Protein AF-A0A433JX82-F1 (afdb_monomer_lite)

Secondary structure (DSSP, 8-state):
--------HHHHHHHHHHHHHHHT-S-STT--HHHHHHHHHH-HHHHHHHHH-HHHHHHHHHHHHHHHHHHHHHHHHHHHHHHHT--HHHHH-THHHH-GGGS-HHHHHHHHHHHHHHHHHHHHHHTS-HHHHHHHHHHHHHHHHHHHHTT-HHHHHHHHHHHHHHHHHH-GGGGS-HHHHHHHHHHHHHH--TTTTHHHHHHHHHHHTT-SS--PPPHHHHHHHHHHHHHHHGGGGGS-GGGS-TTSTTHHHHHHHHHHHHHHHHTS-SSPPPPPHHHHHHHHHHHHHHHHHHHT--STT------S---TT---TTTSTTTS-TTSSS---SS--HHHHHHHHS-TT-PPPP--

Sequence (356 aa):
MIIFKYSGKKCQNLKKIFLNWLKNFTSLAGIDATTWDDKITNEPTAQKAIRKSAQIQACYAYIESNLAHQYAKIITTQLNNAFYQLNRLDFMVPKGFSDRKKGSVQLQDYLRVKDLQEQFIRTEILKNNDDARIHAFRRWIAVVEILVKRHHYEAAFNTLLTLSTLDDQYKLSRHLPSYNIEVFDSLLKLVSPMGNFRVLRQCIKEARGKNTTPVIFPFVIFSKDLTNLNEHLGDDQAKSLKDITRAHPSYVHFATREDMLDELMSAQPKEPSILAEPLQNLFDKFSRSITTESSTSEDASSVEEFPLALNTNTRSTLYSQKLHPTLWSKRARLDKTDHSYWKDMFQVGKLPTPLQ

Structure (mmCIF, N/CA/C/O backbone):
data_AF-A0A433JX82-F1
#
_entry.id   AF-A0A433JX82-F1
#
loop_
_atom_site.group_PDB
_atom_site.id
_atom_site.type_symbol
_atom_site.label_atom_id
_atom_site.label_alt_id
_atom_site.label_comp_id
_atom_site.label_asym_id
_atom_site.label_entity_id
_atom_site.label_seq_id
_atom_site.pdbx_PDB_ins_code
_atom_site.Cartn_x
_atom_site.Cartn_y
_atom_site.Cartn_z
_atom_site.occupancy
_atom_site.B_iso_or_equiv
_atom_site.auth_seq_id
_atom_site.auth_comp_id
_atom_site.auth_asym_id
_atom_site.auth_atom_id
_atom_site.pdbx_PDB_model_num
ATOM 1 N N . MET A 1 1 ? -37.006 -3.367 11.193 1.00 24.05 1 MET A N 1
ATOM 2 C CA . MET A 1 1 ? -37.223 -3.322 12.656 1.00 24.05 1 MET A CA 1
ATOM 3 C C . MET A 1 1 ? -37.029 -4.718 13.241 1.00 24.05 1 MET A C 1
ATOM 5 O O . MET A 1 1 ? -37.899 -5.560 13.084 1.00 24.05 1 MET A O 1
ATOM 9 N N . ILE A 1 2 ? -35.873 -4.999 13.849 1.00 24.17 2 ILE A N 1
ATOM 10 C CA . ILE A 1 2 ? -35.638 -6.259 14.574 1.00 24.17 2 ILE A CA 1
ATOM 11 C C . ILE A 1 2 ? -35.684 -5.936 16.070 1.00 24.17 2 ILE A C 1
ATOM 13 O O . ILE A 1 2 ? -34.794 -5.266 16.594 1.00 24.17 2 ILE A O 1
ATOM 17 N N . ILE A 1 3 ? -36.751 -6.369 16.746 1.00 24.59 3 ILE A N 1
ATOM 18 C CA . ILE A 1 3 ? -36.930 -6.196 18.191 1.00 24.59 3 ILE A CA 1
ATOM 19 C C . ILE A 1 3 ? -36.382 -7.441 18.888 1.00 24.59 3 ILE A C 1
ATOM 21 O O . ILE A 1 3 ? -37.066 -8.454 18.984 1.00 24.59 3 ILE A O 1
ATOM 25 N N . PHE A 1 4 ? -35.171 -7.355 19.432 1.00 30.39 4 PHE A N 1
ATOM 26 C CA . PHE A 1 4 ? -34.726 -8.311 20.444 1.00 30.39 4 PHE A CA 1
ATOM 27 C C . PHE A 1 4 ? -34.957 -7.712 21.833 1.00 30.39 4 PHE A C 1
ATOM 29 O O . PHE A 1 4 ? -34.245 -6.805 22.273 1.00 30.39 4 PHE A O 1
ATOM 36 N N . LYS A 1 5 ? -35.980 -8.221 22.530 1.00 33.75 5 LYS A N 1
ATOM 37 C CA . LYS A 1 5 ? -36.176 -7.998 23.967 1.00 33.75 5 LYS A CA 1
ATOM 38 C C . LYS A 1 5 ? -35.098 -8.779 24.721 1.00 33.75 5 LYS A C 1
ATOM 40 O O . LYS A 1 5 ? -35.222 -9.983 24.895 1.00 33.75 5 LYS A O 1
ATOM 45 N N . TYR A 1 6 ? -34.066 -8.085 25.195 1.00 35.09 6 TYR A N 1
ATOM 46 C CA . TYR A 1 6 ? -33.179 -8.603 26.237 1.00 35.09 6 TYR A CA 1
ATOM 47 C C . TYR A 1 6 ? -33.205 -7.686 27.460 1.00 35.09 6 TYR A C 1
ATOM 49 O O . TYR A 1 6 ? -32.982 -6.474 27.378 1.00 35.09 6 TYR A O 1
ATOM 57 N N . SER A 1 7 ? -33.531 -8.297 28.599 1.00 42.81 7 SER A N 1
ATOM 58 C CA . SER A 1 7 ? -33.713 -7.683 29.907 1.00 42.81 7 SER A CA 1
ATOM 59 C C . SER A 1 7 ? -32.379 -7.478 30.623 1.00 42.81 7 SER A C 1
ATOM 61 O O . SER A 1 7 ? -31.631 -8.425 30.856 1.00 42.81 7 SER A O 1
ATOM 63 N N . GLY A 1 8 ? -32.111 -6.239 31.036 1.00 44.88 8 GLY A N 1
ATOM 64 C CA . GLY A 1 8 ? -31.025 -5.902 31.954 1.00 44.88 8 GLY A CA 1
ATOM 65 C C . GLY A 1 8 ? -30.750 -4.400 31.963 1.00 44.88 8 GLY A C 1
ATOM 66 O O . GLY A 1 8 ? -29.990 -3.910 31.127 1.00 44.88 8 GLY A O 1
ATOM 67 N N . LYS A 1 9 ? -31.334 -3.660 32.919 1.00 55.41 9 LYS A N 1
ATOM 68 C CA . LYS A 1 9 ? -31.236 -2.184 33.028 1.00 55.41 9 LYS A CA 1
ATOM 69 C C . LYS A 1 9 ? -29.791 -1.649 32.933 1.00 55.41 9 LYS A C 1
ATOM 71 O O . LYS A 1 9 ? -29.556 -0.616 32.314 1.00 55.41 9 LYS A O 1
ATOM 76 N N . LYS A 1 10 ? -28.792 -2.375 33.461 1.00 54.69 10 LYS A N 1
ATOM 77 C CA . LYS A 1 10 ? -27.364 -1.990 33.373 1.00 54.69 10 LYS A CA 1
ATOM 78 C C . LYS A 1 10 ? -26.771 -2.099 31.958 1.00 54.69 10 LYS A C 1
ATOM 80 O O . LYS A 1 10 ? -25.909 -1.299 31.607 1.00 54.69 10 LYS A O 1
ATOM 85 N N . CYS A 1 11 ? -27.213 -3.058 31.141 1.00 54.53 11 CYS A N 1
ATOM 86 C CA . CYS A 1 11 ? -26.697 -3.234 29.777 1.00 54.53 11 CYS A CA 1
ATOM 87 C C . CYS A 1 11 ? -27.279 -2.189 28.812 1.00 54.53 11 CYS A C 1
ATOM 89 O O . CYS A 1 11 ? -26.595 -1.734 27.898 1.00 54.53 11 CYS A O 1
ATOM 91 N N . GLN A 1 12 ? -28.514 -1.745 29.068 1.00 61.72 12 GLN A N 1
ATOM 92 C CA . GLN A 1 12 ? -29.148 -0.655 28.322 1.00 61.72 12 GLN A CA 1
ATOM 93 C C . GLN A 1 12 ? -28.427 0.685 28.525 1.00 61.72 12 GLN A C 1
ATOM 95 O O . GLN A 1 12 ? -28.286 1.442 27.568 1.00 61.72 12 GLN A O 1
ATOM 100 N N . ASN A 1 13 ? -27.909 0.952 29.729 1.00 70.56 13 ASN A N 1
ATOM 101 C CA . ASN A 1 13 ? -27.199 2.200 30.006 1.00 70.56 13 ASN A CA 1
ATOM 102 C C . ASN A 1 13 ? -25.844 2.276 29.269 1.00 70.56 13 ASN A C 1
ATOM 104 O O . ASN A 1 13 ? -25.567 3.256 28.587 1.00 70.56 13 ASN A O 1
ATOM 108 N N . LEU A 1 14 ? -25.050 1.195 29.290 1.00 66.50 14 LEU A N 1
ATOM 109 C CA . LEU A 1 14 ? -23.785 1.110 28.535 1.00 66.50 14 LEU A CA 1
ATOM 110 C C . LEU A 1 14 ? -23.993 1.259 27.020 1.00 66.50 14 LEU A C 1
ATOM 112 O O . LEU A 1 14 ? -23.229 1.944 26.346 1.00 66.50 14 LEU A O 1
ATOM 116 N N . LYS A 1 15 ? -25.064 0.657 26.492 1.00 70.56 15 LYS A N 1
ATOM 117 C CA . LYS A 1 15 ? -25.460 0.813 25.090 1.00 70.56 15 LYS A CA 1
ATOM 118 C C . LYS A 1 15 ? -25.824 2.253 24.752 1.00 70.56 15 LYS A C 1
ATOM 120 O O . LYS A 1 15 ? -25.403 2.751 23.713 1.00 70.56 15 LYS A O 1
ATOM 125 N N . LYS A 1 16 ? -26.595 2.916 25.617 1.00 75.31 16 LYS A N 1
ATOM 126 C CA . LYS A 1 16 ? -26.977 4.314 25.421 1.00 75.31 16 LYS A CA 1
ATOM 127 C C . LYS A 1 16 ? -25.741 5.209 25.392 1.00 75.31 16 LYS A C 1
ATOM 129 O O . LYS A 1 16 ? -25.654 6.021 24.489 1.00 75.31 16 LYS A O 1
ATOM 134 N N . ILE A 1 17 ? -24.776 5.009 26.291 1.00 71.69 17 ILE A N 1
ATOM 135 C CA . ILE A 1 17 ? -23.525 5.787 26.331 1.00 71.69 17 ILE A CA 1
ATOM 136 C C . ILE A 1 17 ? -22.743 5.649 25.016 1.00 71.69 17 ILE A C 1
ATOM 138 O O . ILE A 1 17 ? -22.444 6.661 24.390 1.00 71.69 17 ILE A O 1
ATOM 142 N N . PHE A 1 18 ? -22.491 4.420 24.549 1.00 70.88 18 PHE A N 1
ATOM 143 C CA . PHE A 1 18 ? -21.741 4.192 23.306 1.00 70.88 18 PHE A CA 1
ATOM 144 C C . PHE A 1 18 ? -22.455 4.767 22.074 1.00 70.88 18 PHE A C 1
ATOM 146 O O . PHE A 1 18 ? -21.840 5.429 21.245 1.00 70.88 18 PHE A O 1
ATOM 153 N N . LEU A 1 19 ? -23.770 4.554 21.957 1.00 75.62 19 LEU A N 1
ATOM 154 C CA . LEU A 1 19 ? -24.540 5.080 20.828 1.00 75.62 19 LEU A CA 1
ATOM 155 C C . LEU A 1 19 ? -24.680 6.603 20.877 1.00 75.62 19 LEU A C 1
ATOM 157 O O . LEU A 1 19 ? -24.681 7.238 19.831 1.00 75.62 19 LEU A O 1
ATOM 161 N N . ASN A 1 20 ? -24.809 7.197 22.063 1.00 76.62 20 ASN A N 1
ATOM 162 C CA . ASN A 1 20 ? -24.878 8.650 22.201 1.00 76.62 20 ASN A CA 1
ATOM 163 C C . ASN A 1 20 ? -23.538 9.296 21.848 1.00 76.62 20 ASN A C 1
ATOM 165 O O . ASN A 1 20 ? -23.513 10.343 21.221 1.00 76.62 20 ASN A O 1
ATOM 169 N N . TRP A 1 21 ? -22.433 8.632 22.183 1.00 68.38 21 TRP A N 1
ATOM 170 C CA . TRP A 1 21 ? -21.115 9.037 21.722 1.00 68.38 21 TRP A CA 1
ATOM 171 C C . TRP A 1 21 ? -20.983 8.917 20.198 1.00 68.38 21 TRP A C 1
ATOM 173 O O . TRP A 1 21 ? -20.539 9.864 19.560 1.00 68.38 21 TRP A O 1
ATOM 183 N N . LEU A 1 22 ? -21.445 7.815 19.597 1.00 71.56 22 LEU A N 1
ATOM 184 C CA . LEU A 1 22 ? -21.416 7.648 18.141 1.00 71.56 22 LEU A CA 1
ATOM 185 C C . LEU A 1 22 ? -22.205 8.756 17.428 1.00 71.56 22 LEU A C 1
ATOM 187 O O . LEU A 1 22 ? -21.776 9.252 16.396 1.00 71.56 22 LEU A O 1
ATOM 191 N N . LYS A 1 23 ? -23.333 9.179 18.012 1.00 73.25 23 LYS A N 1
ATOM 192 C CA . LYS A 1 23 ? -24.143 10.301 17.513 1.00 73.25 23 LYS A CA 1
ATOM 193 C C . LYS A 1 23 ? -23.420 11.648 17.548 1.00 73.25 23 LYS A C 1
ATOM 195 O O . LYS A 1 23 ? -23.822 12.542 16.813 1.00 73.25 23 LYS A O 1
ATOM 200 N N . ASN A 1 24 ? -22.382 11.799 18.372 1.00 67.38 24 ASN A N 1
ATOM 201 C CA . ASN A 1 24 ? -21.570 13.015 18.398 1.00 67.38 24 ASN A CA 1
ATOM 202 C C . ASN A 1 24 ? -20.609 13.098 17.200 1.00 67.38 24 ASN A C 1
ATOM 204 O O . ASN A 1 24 ? -20.060 14.167 16.948 1.00 67.38 24 ASN A O 1
ATOM 208 N N . PHE A 1 25 ? -20.419 12.010 16.444 1.00 63.25 25 PHE A N 1
ATOM 209 C CA . PHE A 1 25 ? -19.753 12.069 15.145 1.00 63.25 25 PHE A CA 1
ATOM 210 C C . PHE A 1 25 ? -20.786 12.465 14.101 1.00 63.25 25 PHE A C 1
ATOM 212 O O . PHE A 1 25 ? -21.617 11.661 13.685 1.00 63.25 25 PHE A O 1
ATOM 219 N N . THR A 1 26 ? -20.728 13.731 13.689 1.00 54.03 26 THR A N 1
ATOM 220 C CA . THR A 1 26 ? -21.586 14.303 12.641 1.00 54.03 26 THR A CA 1
ATOM 221 C C . THR A 1 26 ? -21.416 13.584 11.302 1.00 54.03 26 THR A C 1
ATOM 223 O O . THR A 1 26 ? -22.353 13.527 10.510 1.00 54.03 26 THR A O 1
ATOM 226 N N . SER A 1 27 ? -20.245 12.986 11.066 1.00 66.62 27 SER A N 1
ATOM 227 C CA . SER A 1 27 ? -19.962 12.114 9.933 1.00 66.62 27 SER A CA 1
ATOM 228 C C . SER A 1 27 ? -18.916 11.069 10.314 1.00 66.62 27 SER A C 1
ATOM 230 O O . SER A 1 27 ? -17.980 11.351 11.059 1.00 66.62 27 SER A O 1
ATOM 232 N N . LEU A 1 28 ? -19.054 9.856 9.771 1.00 69.38 28 LEU A N 1
ATOM 233 C CA . LEU A 1 28 ? -17.988 8.852 9.832 1.00 69.38 28 LEU A CA 1
ATOM 234 C C . LEU A 1 28 ? -16.873 9.137 8.814 1.00 69.38 28 LEU A C 1
ATOM 236 O O . LEU A 1 28 ? -15.825 8.492 8.860 1.00 69.38 28 LEU A O 1
ATOM 240 N N . ALA A 1 29 ? -17.099 10.056 7.870 1.00 66.06 29 ALA A N 1
ATOM 241 C CA . ALA A 1 29 ? -16.075 10.532 6.952 1.00 66.06 29 ALA A CA 1
ATOM 242 C C . ALA A 1 29 ? -15.157 11.509 7.697 1.00 66.06 29 ALA A C 1
ATOM 244 O O . ALA A 1 29 ? -15.616 12.565 8.126 1.00 66.06 29 ALA A O 1
ATOM 245 N N . GLY A 1 30 ? -13.879 11.151 7.851 1.00 66.00 30 GLY A N 1
ATOM 246 C CA . GLY A 1 30 ? -12.903 11.994 8.549 1.00 66.00 30 GLY A CA 1
ATOM 247 C C . GLY A 1 30 ? -12.823 11.770 10.060 1.00 66.00 30 GLY A C 1
ATOM 248 O O . GLY A 1 30 ? -12.337 12.646 10.771 1.00 66.00 30 GLY A O 1
ATOM 249 N N . ILE A 1 31 ? -13.278 10.616 10.568 1.00 78.62 31 ILE A N 1
ATOM 250 C CA . ILE A 1 31 ? -12.916 10.210 11.933 1.00 78.62 31 ILE A CA 1
ATOM 251 C C . ILE A 1 31 ? -11.396 10.062 11.991 1.00 78.62 31 ILE A C 1
ATOM 253 O O . ILE A 1 31 ? -10.820 9.256 11.265 1.00 78.62 31 ILE A O 1
ATOM 257 N N . ASP A 1 32 ? -10.773 10.826 12.882 1.00 82.38 32 ASP A N 1
ATOM 258 C CA . ASP A 1 32 ? -9.362 10.681 13.220 1.00 82.38 32 ASP A CA 1
ATOM 259 C C . ASP A 1 32 ? -9.169 9.356 13.971 1.00 82.38 32 ASP A C 1
ATOM 261 O O . ASP A 1 32 ? -9.689 9.183 15.082 1.00 82.38 32 ASP A O 1
ATOM 265 N N . ALA A 1 33 ? -8.472 8.397 13.353 1.00 86.81 33 ALA A N 1
ATOM 266 C CA . ALA A 1 33 ? -8.337 7.068 13.932 1.00 86.81 33 ALA A CA 1
ATOM 267 C C . ALA A 1 33 ? -7.524 7.083 15.228 1.00 86.81 33 ALA A C 1
ATOM 269 O O . ALA A 1 33 ? -7.830 6.299 16.118 1.00 86.81 33 ALA A O 1
ATOM 270 N N . THR A 1 34 ? -6.598 8.034 15.391 1.00 84.19 34 THR A N 1
ATOM 271 C CA . THR A 1 34 ? -5.886 8.246 16.657 1.00 84.19 34 THR A CA 1
ATOM 272 C C . THR A 1 34 ? -6.875 8.578 17.785 1.00 84.19 34 THR A C 1
ATOM 274 O O . THR A 1 34 ? -6.862 7.955 18.842 1.00 84.19 34 THR A O 1
ATOM 277 N N . THR A 1 35 ? -7.823 9.493 17.540 1.00 83.94 35 THR A N 1
ATOM 278 C CA . THR A 1 35 ? -8.852 9.857 18.540 1.00 83.94 35 THR A CA 1
ATOM 279 C C . THR A 1 35 ? -9.773 8.674 18.850 1.00 83.94 35 THR A C 1
ATOM 281 O O . THR A 1 35 ? -10.216 8.478 19.986 1.00 83.94 35 THR A O 1
ATOM 284 N N . TRP A 1 36 ? -10.095 7.884 17.829 1.00 87.06 36 TRP A N 1
ATOM 285 C CA . TRP A 1 36 ? -10.875 6.666 17.992 1.00 87.06 36 TRP A CA 1
ATOM 286 C C . TRP A 1 36 ? -10.134 5.614 18.828 1.00 87.06 36 TRP A C 1
ATOM 288 O O . TRP A 1 36 ? -10.725 5.060 19.761 1.00 87.06 36 TRP A O 1
ATOM 298 N N . ASP A 1 37 ? -8.850 5.392 18.551 1.00 86.56 37 ASP A N 1
ATOM 299 C CA . ASP A 1 37 ? -8.005 4.446 19.271 1.00 86.56 37 ASP A CA 1
ATOM 300 C C . ASP A 1 37 ? -7.849 4.865 20.724 1.00 86.56 37 ASP A C 1
ATOM 302 O O . ASP A 1 37 ? -8.175 4.078 21.611 1.00 86.56 37 ASP A O 1
ATOM 306 N N . ASP A 1 38 ? -7.503 6.120 20.999 1.00 82.50 38 ASP A N 1
ATOM 307 C CA . ASP A 1 38 ? -7.407 6.637 22.365 1.00 82.50 38 ASP A CA 1
ATOM 308 C C . ASP A 1 38 ? -8.688 6.400 23.162 1.00 82.50 38 ASP A C 1
ATOM 310 O O . ASP A 1 38 ? -8.648 5.960 24.311 1.00 82.50 38 ASP A O 1
ATOM 314 N N . LYS A 1 39 ? -9.855 6.626 22.559 1.00 80.31 39 LYS A N 1
ATOM 315 C CA . LYS A 1 39 ? -11.137 6.432 23.245 1.00 80.31 39 LYS A CA 1
ATOM 316 C C . LYS A 1 39 ? -11.441 4.972 23.530 1.00 80.31 39 LYS A C 1
ATOM 318 O O . LYS A 1 39 ? -11.806 4.630 24.654 1.00 80.31 39 LYS A O 1
ATOM 323 N N . ILE A 1 40 ? -11.294 4.095 22.539 1.00 83.56 40 ILE A N 1
ATOM 324 C CA . ILE A 1 40 ? -11.541 2.661 22.734 1.00 83.56 40 ILE A CA 1
ATOM 325 C C . ILE A 1 40 ? -10.574 2.081 23.768 1.00 83.56 40 ILE A C 1
ATOM 327 O O . ILE A 1 40 ? -10.952 1.209 24.557 1.00 83.56 40 ILE A O 1
ATOM 331 N N . THR A 1 41 ? -9.352 2.596 23.801 1.00 81.62 41 THR A N 1
ATOM 332 C CA . THR A 1 41 ? -8.285 2.092 24.658 1.00 81.62 41 THR A CA 1
ATOM 333 C C . THR A 1 41 ? -8.396 2.626 26.088 1.00 81.62 41 THR A C 1
ATOM 335 O O . THR A 1 41 ? -8.245 1.861 27.039 1.00 81.62 41 THR A O 1
ATOM 338 N N . ASN A 1 42 ? -8.773 3.897 26.256 1.00 81.50 42 ASN A N 1
ATOM 339 C CA . ASN A 1 42 ? -8.802 4.574 27.555 1.00 81.50 42 ASN A CA 1
ATOM 340 C C . ASN A 1 42 ? -10.185 4.597 28.235 1.00 81.50 42 ASN A C 1
ATOM 342 O O . ASN A 1 42 ? -10.276 5.021 29.386 1.00 81.50 42 ASN A O 1
ATOM 346 N N . GLU A 1 43 ? -11.267 4.134 27.588 1.00 85.06 43 GLU A N 1
ATOM 347 C CA . GLU A 1 43 ? -12.613 4.076 28.186 1.00 85.06 43 GLU A CA 1
ATOM 348 C C . GLU A 1 43 ? -13.053 2.622 28.519 1.00 85.06 43 GLU A C 1
ATOM 350 O O . GLU A 1 43 ? -13.678 1.936 27.697 1.00 85.06 43 GLU A O 1
ATOM 355 N N . PRO A 1 44 ? -12.839 2.120 29.759 1.00 83.50 44 PRO A N 1
ATOM 356 C CA . PRO A 1 44 ? -13.219 0.755 30.156 1.00 83.50 44 PRO A CA 1
ATOM 357 C C . PRO A 1 44 ? -14.713 0.444 29.995 1.00 83.50 44 PRO A C 1
ATOM 359 O O . PRO A 1 44 ? -15.115 -0.709 29.802 1.00 83.50 44 PRO A O 1
ATOM 362 N N . THR A 1 45 ? -15.566 1.464 30.099 1.00 83.19 45 THR A N 1
ATOM 363 C CA . THR A 1 45 ? -17.015 1.358 29.897 1.00 83.19 45 THR A CA 1
ATOM 364 C C . THR A 1 45 ? -17.357 1.059 28.441 1.00 83.19 45 THR A C 1
ATOM 366 O O . THR A 1 45 ? -18.197 0.185 28.209 1.00 83.19 45 THR A O 1
ATOM 369 N N . ALA A 1 46 ? -16.683 1.700 27.480 1.00 80.50 46 ALA A N 1
ATOM 370 C CA . ALA A 1 46 ? -16.834 1.437 26.052 1.00 80.50 46 ALA A CA 1
ATOM 371 C C . ALA A 1 46 ? -16.395 0.006 25.719 1.00 80.50 46 ALA A C 1
ATOM 373 O O . ALA A 1 46 ? -17.173 -0.764 25.152 1.00 80.50 46 ALA A O 1
ATOM 374 N N . GLN A 1 47 ? -15.222 -0.414 26.200 1.00 82.31 47 GLN A N 1
ATOM 375 C CA . GLN A 1 47 ? -14.745 -1.793 26.039 1.00 82.31 47 GLN A CA 1
ATOM 376 C C . GLN A 1 47 ? -15.731 -2.808 26.617 1.00 82.31 47 GLN A C 1
ATOM 378 O O . GLN A 1 47 ? -16.070 -3.809 25.989 1.00 82.31 47 GLN A O 1
ATOM 383 N N . LYS A 1 48 ? -16.242 -2.558 27.826 1.00 83.81 48 LYS A N 1
ATOM 384 C CA . LYS A 1 48 ? -17.238 -3.425 28.466 1.00 83.81 48 LYS A CA 1
ATOM 385 C C . LYS A 1 48 ? -18.560 -3.455 27.696 1.00 83.81 48 LYS A C 1
ATOM 387 O O . LYS A 1 48 ? -19.221 -4.493 27.699 1.00 83.81 48 LYS A O 1
ATOM 392 N N . ALA A 1 49 ? -18.955 -2.353 27.065 1.00 82.06 49 ALA A N 1
ATOM 393 C CA . ALA A 1 49 ? -20.144 -2.284 26.224 1.00 82.06 49 ALA A CA 1
ATOM 394 C C . ALA A 1 49 ? -19.967 -3.126 24.951 1.00 82.06 49 ALA A C 1
ATOM 396 O O . ALA A 1 49 ? -20.827 -3.960 24.658 1.00 82.06 49 ALA A O 1
ATOM 397 N N . ILE A 1 50 ? -18.822 -2.985 24.274 1.00 83.31 50 ILE A N 1
ATOM 398 C CA . ILE A 1 50 ? -18.434 -3.795 23.110 1.00 83.31 50 ILE A CA 1
ATOM 399 C C . ILE A 1 50 ? -18.423 -5.280 23.488 1.00 83.31 50 ILE A C 1
ATOM 401 O O . ILE A 1 50 ? -19.074 -6.088 22.838 1.00 83.31 50 ILE A O 1
ATOM 405 N N . ARG A 1 51 ? -17.808 -5.658 24.614 1.00 81.94 51 ARG A N 1
ATOM 406 C CA . ARG A 1 51 ? -17.779 -7.052 25.102 1.00 81.94 51 ARG A CA 1
ATOM 407 C C . ARG A 1 51 ? -19.159 -7.695 25.263 1.00 81.94 51 ARG A C 1
ATOM 409 O O . ARG A 1 51 ? -19.302 -8.898 25.074 1.00 81.94 51 ARG A O 1
ATOM 416 N N . LYS A 1 52 ? -20.161 -6.920 25.683 1.00 83.81 52 LYS A N 1
ATOM 417 C CA . LYS A 1 52 ? -21.442 -7.451 26.179 1.00 83.81 52 LYS A CA 1
ATOM 418 C C . LYS A 1 52 ? -22.602 -7.356 25.194 1.00 83.81 52 LYS A C 1
ATOM 420 O O . LYS A 1 52 ? -23.666 -7.894 25.488 1.00 83.81 52 LYS A O 1
ATOM 425 N N . SER A 1 53 ? -22.442 -6.655 24.075 1.00 83.88 53 SER A N 1
ATOM 426 C CA . SER A 1 53 ? -23.547 -6.351 23.165 1.00 83.88 53 SER A CA 1
ATOM 427 C C . SER A 1 53 ? -23.158 -6.608 21.715 1.00 83.88 53 SER A C 1
ATOM 429 O O . SER A 1 53 ? -22.384 -5.846 21.142 1.00 83.88 53 SER A O 1
ATOM 431 N N . ALA A 1 54 ? -23.771 -7.621 21.094 1.00 82.19 54 ALA A N 1
ATOM 432 C CA . ALA A 1 54 ? -23.562 -7.954 19.682 1.00 82.19 54 ALA A CA 1
ATOM 433 C C . ALA A 1 54 ? -23.835 -6.764 18.744 1.00 82.19 54 ALA A C 1
ATOM 435 O O . ALA A 1 54 ? -23.115 -6.543 17.778 1.00 82.19 54 ALA A O 1
ATOM 436 N N . GLN A 1 55 ? -24.831 -5.932 19.067 1.00 81.25 55 GLN A N 1
ATOM 437 C CA . GLN A 1 55 ? -25.107 -4.725 18.286 1.00 81.25 55 GLN A CA 1
ATOM 438 C C . GLN A 1 55 ? -23.958 -3.710 18.366 1.00 81.25 55 GLN A C 1
ATOM 440 O O . GLN A 1 55 ? -23.620 -3.091 17.365 1.00 81.25 55 GLN A O 1
ATOM 445 N N . ILE A 1 56 ? -23.356 -3.532 19.546 1.00 82.06 56 ILE A N 1
ATOM 446 C CA . ILE A 1 56 ? -22.231 -2.600 19.715 1.00 82.06 56 ILE A CA 1
ATOM 447 C C . ILE A 1 56 ? -20.984 -3.156 19.023 1.00 82.06 56 ILE A C 1
ATOM 449 O O . ILE A 1 56 ? -20.244 -2.385 18.425 1.00 82.06 56 ILE A O 1
ATOM 453 N N . GLN A 1 57 ? -20.786 -4.477 19.038 1.00 80.56 57 GLN A N 1
ATOM 454 C CA . GLN A 1 57 ? -19.719 -5.139 18.279 1.00 80.56 57 GLN A CA 1
ATOM 455 C C . GLN A 1 57 ? -19.857 -4.884 16.781 1.00 80.56 57 GLN A C 1
ATOM 457 O O . GLN A 1 57 ? -18.880 -4.507 16.145 1.00 80.56 57 GLN A O 1
ATOM 462 N N . ALA A 1 58 ? -21.069 -5.019 16.237 1.00 78.25 58 ALA A N 1
ATOM 463 C CA . ALA A 1 58 ? -21.339 -4.711 14.837 1.00 78.25 58 ALA A CA 1
ATOM 464 C C . ALA A 1 58 ? -21.059 -3.232 14.511 1.00 78.25 58 ALA A C 1
ATOM 466 O O . ALA A 1 58 ? -20.418 -2.944 13.505 1.00 78.25 58 ALA A O 1
ATOM 467 N N . CYS A 1 59 ? -21.469 -2.292 15.374 1.00 81.69 59 CYS A N 1
ATOM 468 C CA . CYS A 1 59 ? -21.154 -0.870 15.192 1.00 81.69 59 CYS A CA 1
ATOM 469 C C . CYS A 1 59 ? -19.644 -0.598 15.235 1.00 81.69 59 CYS A C 1
ATOM 471 O O . CYS A 1 59 ? -19.128 0.092 14.365 1.00 81.69 59 CYS A O 1
ATOM 473 N N . TYR A 1 60 ? -18.942 -1.146 16.228 1.00 85.31 60 TYR A N 1
ATOM 474 C CA . TYR A 1 60 ? -17.491 -1.026 16.353 1.00 85.31 60 TYR A CA 1
ATOM 475 C C . TYR A 1 60 ? -16.790 -1.554 15.097 1.00 85.31 60 TYR A C 1
ATOM 477 O O . TYR A 1 60 ? -15.998 -0.846 14.486 1.00 85.31 60 TYR A O 1
ATOM 485 N N . ALA A 1 61 ? -17.146 -2.757 14.650 1.00 83.31 61 ALA A N 1
ATOM 486 C CA . ALA A 1 61 ? -16.532 -3.362 13.480 1.00 83.31 61 ALA A CA 1
ATOM 487 C C . ALA A 1 61 ? -16.851 -2.615 12.173 1.00 83.31 61 ALA A C 1
ATOM 489 O O . ALA A 1 61 ? -16.000 -2.526 11.290 1.00 83.31 61 ALA A O 1
ATOM 490 N N . TYR A 1 62 ? -18.045 -2.027 12.063 1.00 85.12 62 TYR A N 1
ATOM 491 C CA . TYR A 1 62 ? -18.387 -1.140 10.954 1.00 85.12 62 TYR A CA 1
ATOM 492 C C . TYR A 1 62 ? -17.490 0.105 10.918 1.00 85.12 62 TYR A C 1
ATOM 494 O O . TYR A 1 62 ? -16.999 0.465 9.849 1.00 85.12 62 TYR A O 1
ATOM 502 N N . ILE A 1 63 ? -17.222 0.726 12.071 1.00 87.50 63 ILE A N 1
ATOM 503 C CA . ILE A 1 63 ? -16.316 1.882 12.170 1.00 87.50 63 ILE A CA 1
ATOM 504 C C . ILE A 1 63 ? -14.893 1.477 11.779 1.00 87.50 63 ILE A C 1
ATOM 506 O O . ILE A 1 63 ? -14.295 2.152 10.947 1.00 87.50 63 ILE A O 1
ATOM 510 N N . GLU A 1 64 ? -14.384 0.354 12.297 1.00 89.12 64 GLU A N 1
ATOM 511 C CA . GLU A 1 64 ? -13.060 -0.168 11.921 1.00 89.12 64 GLU A CA 1
ATOM 512 C C . GLU A 1 64 ? -12.933 -0.416 10.421 1.00 89.12 64 GLU A C 1
ATOM 514 O O . GLU A 1 64 ? -11.961 0.000 9.792 1.00 89.12 64 GLU A O 1
ATOM 519 N N . SER A 1 65 ? -13.933 -1.078 9.837 1.00 87.56 65 SER A N 1
ATOM 520 C CA . SER A 1 65 ? -13.974 -1.343 8.402 1.00 87.56 65 SER A CA 1
ATOM 521 C C . SER A 1 65 ? -13.982 -0.038 7.612 1.00 87.56 65 SER A C 1
ATOM 523 O O . SER A 1 65 ? -13.226 0.103 6.652 1.00 87.56 65 SER A O 1
ATOM 525 N N . ASN A 1 66 ? -14.784 0.942 8.033 1.00 89.19 66 ASN A N 1
ATOM 526 C CA . ASN A 1 66 ? -14.852 2.248 7.392 1.00 89.19 66 ASN A CA 1
ATOM 527 C C . ASN A 1 66 ? -13.514 3.006 7.485 1.00 89.19 66 ASN A C 1
ATOM 529 O O . ASN A 1 66 ? -13.056 3.514 6.466 1.00 89.19 66 ASN A O 1
ATOM 533 N N . LEU A 1 67 ? -12.847 3.021 8.643 1.00 91.62 67 LEU A N 1
ATOM 534 C CA . LEU A 1 67 ? -11.506 3.605 8.791 1.00 91.62 67 LEU A CA 1
ATOM 535 C C . LEU A 1 67 ? -10.498 2.925 7.854 1.00 91.62 67 LEU A C 1
ATOM 537 O O . LEU A 1 67 ? -9.795 3.599 7.104 1.00 91.62 67 LEU A O 1
ATOM 541 N N . ALA A 1 68 ? -10.491 1.590 7.807 1.00 94.56 68 ALA A N 1
ATOM 542 C CA . ALA A 1 68 ? -9.616 0.847 6.904 1.00 94.56 68 ALA A CA 1
ATOM 543 C C . ALA A 1 68 ? -9.912 1.152 5.418 1.00 94.56 68 ALA A C 1
ATOM 545 O O . ALA A 1 68 ? -8.997 1.308 4.611 1.00 94.56 68 ALA A O 1
ATOM 546 N N . HIS A 1 69 ? -11.186 1.308 5.045 1.00 93.44 69 HIS A N 1
ATOM 547 C CA . HIS A 1 69 ? -11.589 1.711 3.694 1.00 93.44 69 HIS A CA 1
ATOM 548 C C . HIS A 1 69 ? -11.125 3.127 3.343 1.00 93.44 69 HIS A C 1
ATOM 550 O O . HIS A 1 69 ? -10.714 3.368 2.204 1.00 93.44 69 HIS A O 1
ATOM 556 N N . GLN A 1 70 ? -11.199 4.055 4.297 1.00 93.75 70 GLN A N 1
ATOM 557 C CA . GLN A 1 70 ? -10.732 5.429 4.130 1.00 93.75 70 GLN A CA 1
ATOM 558 C C . GLN A 1 70 ? -9.216 5.470 3.938 1.00 93.75 70 GLN A C 1
ATOM 560 O O . GLN A 1 70 ? -8.752 6.099 2.992 1.00 93.75 70 GLN A O 1
ATOM 565 N N . TYR A 1 71 ? -8.458 4.734 4.751 1.00 95.81 71 TYR A N 1
ATOM 566 C CA . TYR A 1 71 ? -6.995 4.666 4.650 1.00 95.81 71 TYR A CA 1
ATOM 567 C C . TYR A 1 71 ? -6.539 4.011 3.351 1.00 95.81 71 TYR A C 1
ATOM 569 O O . TYR A 1 71 ? -5.684 4.562 2.657 1.00 95.81 71 TYR A O 1
ATOM 577 N N . ALA A 1 72 ? -7.185 2.909 2.954 1.00 96.25 72 ALA A N 1
ATOM 578 C CA . ALA A 1 72 ? -6.960 2.306 1.646 1.00 96.25 72 ALA A CA 1
ATOM 579 C C . ALA A 1 72 ? -7.190 3.331 0.525 1.00 96.25 72 ALA A C 1
ATOM 581 O O . ALA A 1 72 ? -6.352 3.463 -0.359 1.00 96.25 72 ALA A O 1
ATOM 582 N N . LYS A 1 73 ? -8.289 4.099 0.587 1.00 95.75 73 LYS A N 1
ATOM 583 C CA . LYS A 1 73 ? -8.611 5.120 -0.420 1.00 95.75 73 LYS A CA 1
ATOM 584 C C . LYS A 1 73 ? -7.594 6.264 -0.446 1.00 95.75 73 LYS A C 1
ATOM 586 O O . LYS A 1 73 ? -7.234 6.700 -1.538 1.00 95.75 73 LYS A O 1
ATOM 591 N N . ILE A 1 74 ? -7.144 6.751 0.713 1.00 95.44 74 ILE A N 1
ATOM 592 C CA . ILE A 1 74 ? -6.127 7.810 0.812 1.00 95.44 74 ILE A CA 1
ATOM 593 C C . ILE A 1 74 ? -4.841 7.352 0.124 1.00 95.44 74 ILE A C 1
ATOM 595 O O . ILE A 1 74 ? -4.397 8.002 -0.821 1.00 95.44 74 ILE A O 1
ATOM 599 N N . ILE A 1 75 ? -4.303 6.196 0.520 1.00 96.00 75 ILE A N 1
ATOM 600 C CA . ILE A 1 75 ? -3.055 5.662 -0.041 1.00 96.00 75 ILE A CA 1
ATOM 601 C C . ILE A 1 75 ? -3.169 5.449 -1.546 1.00 96.00 75 ILE A C 1
ATOM 603 O O . ILE A 1 75 ? -2.310 5.904 -2.300 1.00 96.00 75 ILE A O 1
ATOM 607 N N . THR A 1 76 ? -4.234 4.789 -2.008 1.00 95.38 76 THR A N 1
ATOM 608 C CA . THR A 1 76 ? -4.376 4.497 -3.439 1.00 95.38 76 THR A CA 1
ATOM 609 C C . THR A 1 76 ? -4.512 5.766 -4.253 1.00 95.38 76 THR A C 1
ATOM 611 O O . THR A 1 76 ? -3.931 5.857 -5.323 1.00 95.38 76 THR A O 1
ATOM 614 N N . THR A 1 77 ? -5.257 6.755 -3.755 1.00 95.44 77 THR A N 1
ATOM 615 C CA . THR A 1 77 ? -5.479 8.005 -4.490 1.00 95.44 77 THR A CA 1
ATOM 616 C C . THR A 1 77 ? -4.189 8.805 -4.608 1.00 95.44 77 THR A C 1
ATOM 618 O O . THR A 1 77 ? -3.831 9.204 -5.709 1.00 95.44 77 THR A O 1
ATOM 621 N N . GLN A 1 78 ? -3.455 8.981 -3.506 1.00 95.31 78 GLN A N 1
ATOM 622 C CA . GLN A 1 78 ? -2.191 9.724 -3.523 1.00 95.31 78 GLN A CA 1
ATOM 623 C C . GLN A 1 78 ? -1.156 9.050 -4.429 1.00 95.31 78 GLN A C 1
ATOM 625 O O . GLN A 1 78 ? -0.521 9.710 -5.250 1.00 95.31 78 GLN A O 1
ATOM 630 N N . LEU A 1 79 ? -1.042 7.723 -4.343 1.00 94.38 79 LEU A N 1
ATOM 631 C CA . LEU A 1 79 ? -0.099 6.966 -5.157 1.00 94.38 79 LEU A CA 1
ATOM 632 C C . LEU A 1 79 ? -0.473 6.976 -6.643 1.00 94.38 79 LEU A C 1
ATOM 634 O O . LEU A 1 79 ? 0.394 7.174 -7.486 1.00 94.38 79 LEU A O 1
ATOM 638 N N . ASN A 1 80 ? -1.759 6.816 -6.967 1.00 94.25 80 ASN A N 1
ATOM 639 C CA . ASN A 1 80 ? -2.252 6.888 -8.341 1.00 94.25 80 ASN A CA 1
ATOM 640 C C . ASN A 1 80 ? -2.059 8.284 -8.938 1.00 94.25 80 ASN A C 1
ATOM 642 O O . ASN A 1 80 ? -1.682 8.393 -10.099 1.00 94.25 80 ASN A O 1
ATOM 646 N N . ASN A 1 81 ? -2.277 9.345 -8.158 1.00 95.12 81 ASN A N 1
ATOM 647 C CA . ASN A 1 81 ? -2.068 10.717 -8.616 1.00 95.12 81 ASN A CA 1
ATOM 648 C C . ASN A 1 81 ? -0.592 11.005 -8.882 1.00 95.12 81 ASN A C 1
ATOM 650 O O . ASN A 1 81 ? -0.273 11.636 -9.883 1.00 95.12 81 ASN A O 1
ATOM 654 N N . ALA A 1 82 ? 0.303 10.522 -8.020 1.00 94.81 82 ALA A N 1
ATOM 655 C CA . ALA A 1 82 ? 1.736 10.638 -8.252 1.00 94.81 82 ALA A CA 1
ATOM 656 C C . ALA A 1 82 ? 2.176 9.798 -9.460 1.00 94.81 82 ALA A C 1
ATOM 658 O O . ALA A 1 82 ? 2.940 10.270 -10.297 1.00 94.81 82 ALA A O 1
ATOM 659 N N . PHE A 1 83 ? 1.638 8.582 -9.601 1.00 93.31 83 PHE A N 1
ATOM 660 C CA . PHE A 1 83 ? 1.912 7.729 -10.753 1.00 93.31 83 PHE A CA 1
ATOM 661 C C . PHE A 1 83 ? 1.409 8.354 -12.056 1.00 93.31 83 PHE A C 1
ATOM 663 O O . PHE A 1 83 ? 2.114 8.304 -13.053 1.00 93.31 83 PHE A O 1
ATOM 670 N N . TYR A 1 84 ? 0.242 9.000 -12.058 1.00 94.62 84 TYR A N 1
ATOM 671 C CA . TYR A 1 84 ? -0.302 9.717 -13.216 1.00 94.62 84 TYR A CA 1
ATOM 672 C C . TYR A 1 84 ? 0.654 10.787 -13.780 1.00 94.62 84 TYR A C 1
ATOM 674 O O . TYR A 1 84 ? 0.617 11.071 -14.971 1.00 94.62 84 TYR A O 1
ATOM 682 N N . GLN A 1 85 ? 1.539 11.352 -12.956 1.00 95.19 85 GLN A N 1
ATOM 683 C CA . GLN A 1 85 ? 2.524 12.337 -13.415 1.00 95.19 85 GLN A CA 1
ATOM 684 C C . GLN A 1 85 ? 3.755 11.704 -14.078 1.00 95.19 85 GLN A C 1
ATOM 686 O O . GLN A 1 85 ? 4.497 12.404 -14.766 1.00 95.19 85 GLN A O 1
ATOM 691 N N . LEU A 1 86 ? 3.999 10.406 -13.871 1.00 93.75 86 LEU A N 1
ATOM 692 C CA . LEU A 1 86 ? 5.142 9.725 -14.472 1.00 93.75 86 LEU A CA 1
ATOM 693 C C . LEU A 1 86 ? 4.944 9.561 -15.977 1.00 93.75 86 LEU A C 1
ATOM 695 O O . LEU A 1 86 ? 3.840 9.329 -16.468 1.00 93.75 86 LEU A O 1
ATOM 699 N N . ASN A 1 87 ? 6.037 9.646 -16.719 1.00 92.44 87 ASN A N 1
ATOM 700 C CA . ASN A 1 87 ? 6.055 9.432 -18.156 1.00 92.44 87 ASN A CA 1
ATOM 701 C C . ASN A 1 87 ? 6.972 8.260 -18.522 1.00 92.44 87 ASN A C 1
ATOM 703 O O . ASN A 1 87 ? 7.741 7.748 -17.709 1.00 92.44 87 ASN A O 1
ATOM 707 N N . ARG A 1 88 ? 6.920 7.843 -19.790 1.00 91.12 88 ARG A N 1
ATOM 708 C CA . ARG A 1 88 ? 7.708 6.708 -20.291 1.00 91.12 88 ARG A CA 1
ATOM 709 C C . ARG A 1 88 ? 9.215 6.849 -20.020 1.00 91.12 88 ARG A C 1
ATOM 711 O O . ARG A 1 88 ? 9.875 5.849 -19.741 1.00 91.12 88 ARG A O 1
ATOM 718 N N . LEU A 1 89 ? 9.765 8.062 -20.112 1.00 88.94 89 LEU A N 1
ATOM 719 C CA . LEU A 1 89 ? 11.201 8.303 -19.938 1.00 88.94 89 LEU A CA 1
ATOM 720 C C . LEU A 1 89 ? 11.652 8.089 -18.491 1.00 88.94 89 LEU A C 1
ATOM 722 O O . LEU A 1 89 ? 12.784 7.658 -18.279 1.00 88.94 89 LEU A O 1
ATOM 726 N N . ASP A 1 90 ? 10.764 8.302 -17.517 1.00 89.25 90 ASP A N 1
ATOM 727 C CA . ASP A 1 90 ? 11.058 8.034 -16.105 1.00 89.25 90 ASP A CA 1
ATOM 728 C C . ASP A 1 90 ? 11.374 6.554 -15.871 1.00 89.25 90 ASP A C 1
ATOM 730 O O . ASP A 1 90 ? 12.214 6.215 -15.042 1.00 89.25 90 ASP A O 1
ATOM 734 N N . PHE A 1 91 ? 10.749 5.667 -16.649 1.00 86.31 91 PHE A N 1
ATOM 735 C CA . PHE A 1 91 ? 10.978 4.225 -16.580 1.00 86.31 91 PHE A CA 1
ATOM 736 C C . PHE A 1 91 ? 12.204 3.788 -17.383 1.00 86.31 91 PHE A C 1
ATOM 738 O O . PHE A 1 91 ? 12.920 2.887 -16.960 1.00 86.31 91 PHE A O 1
ATOM 745 N N . MET A 1 92 ? 12.501 4.456 -18.499 1.00 82.38 92 MET A N 1
ATOM 746 C CA . MET A 1 92 ? 13.659 4.149 -19.351 1.00 82.38 92 MET A CA 1
ATOM 747 C C . MET A 1 92 ? 15.008 4.285 -18.631 1.00 82.38 92 MET A C 1
ATOM 749 O O . MET A 1 92 ? 15.982 3.659 -19.049 1.00 82.38 92 MET A O 1
ATOM 753 N N . VAL A 1 93 ? 15.078 5.083 -17.558 1.00 79.44 93 VAL A N 1
ATOM 754 C CA . VAL A 1 93 ? 16.300 5.317 -16.777 1.00 79.44 93 VAL A CA 1
ATOM 755 C C . VAL A 1 93 ? 16.126 4.788 -15.344 1.00 79.44 93 VAL A C 1
ATOM 757 O O . VAL A 1 93 ? 15.854 5.560 -14.422 1.00 79.44 93 VAL A O 1
ATOM 760 N N . PRO A 1 94 ? 16.357 3.479 -15.095 1.00 72.50 94 PRO A N 1
ATOM 761 C CA . PRO A 1 94 ? 16.121 2.866 -13.786 1.00 72.50 94 PRO A CA 1
ATOM 762 C C . PRO A 1 94 ? 16.919 3.497 -12.641 1.00 72.50 94 PRO A C 1
ATOM 764 O O . PRO A 1 94 ? 16.505 3.434 -11.486 1.00 72.50 94 PRO A O 1
ATOM 767 N N . LYS A 1 95 ? 18.051 4.149 -12.951 1.00 80.88 95 LYS A N 1
ATOM 768 C CA . LYS A 1 95 ? 18.914 4.815 -11.963 1.00 80.88 95 LYS A CA 1
ATOM 769 C C . LYS A 1 95 ? 18.160 5.835 -11.107 1.00 80.88 95 LYS A C 1
ATOM 771 O O . LYS A 1 95 ? 18.528 6.000 -9.949 1.00 80.88 95 LYS A O 1
ATOM 776 N N . GLY A 1 96 ? 17.113 6.475 -11.636 1.00 83.12 96 GLY A N 1
ATOM 777 C CA . GLY A 1 96 ? 16.286 7.413 -10.871 1.00 83.12 96 GLY A CA 1
ATOM 778 C C . GLY A 1 96 ? 15.486 6.757 -9.738 1.00 83.12 96 GLY A C 1
ATOM 779 O O . GLY A 1 96 ? 15.157 7.422 -8.760 1.00 83.12 96 GLY A O 1
ATOM 780 N N . PHE A 1 97 ? 15.210 5.450 -9.829 1.00 82.12 97 PHE A N 1
ATOM 781 C CA . PHE A 1 97 ? 14.541 4.694 -8.763 1.00 82.12 97 PHE A CA 1
ATOM 782 C C . PHE A 1 97 ? 15.496 4.303 -7.633 1.00 82.12 97 PHE A C 1
ATOM 784 O O . PHE A 1 97 ? 15.058 4.157 -6.495 1.00 82.12 97 PHE A O 1
ATOM 791 N N . SER A 1 98 ? 16.786 4.121 -7.933 1.00 81.44 98 SER A N 1
ATOM 792 C CA . SER A 1 98 ? 17.815 3.811 -6.929 1.00 81.44 98 SER A CA 1
ATOM 793 C C . SER A 1 98 ? 18.431 5.066 -6.309 1.00 81.44 98 SER A C 1
ATOM 795 O O . SER A 1 98 ? 18.853 5.039 -5.158 1.00 81.44 98 SER A O 1
ATOM 797 N N . ASP A 1 99 ? 18.494 6.163 -7.064 1.00 85.50 99 ASP A N 1
ATOM 798 C CA . ASP A 1 99 ? 19.042 7.443 -6.631 1.00 85.50 99 ASP A CA 1
ATOM 799 C C . ASP A 1 99 ? 18.053 8.563 -6.964 1.00 85.50 99 ASP A C 1
ATOM 801 O O . ASP A 1 99 ? 17.957 9.011 -8.111 1.00 85.50 99 ASP A O 1
ATOM 805 N N . ARG A 1 100 ? 17.346 9.044 -5.933 1.00 88.31 100 ARG A N 1
ATOM 806 C CA . ARG A 1 100 ? 16.339 10.110 -6.051 1.00 88.31 100 ARG A CA 1
ATOM 807 C C . ARG A 1 100 ? 16.891 11.342 -6.771 1.00 88.31 100 ARG A C 1
ATOM 809 O O . ARG A 1 100 ? 16.172 11.939 -7.562 1.00 88.31 100 ARG A O 1
ATOM 816 N N . LYS A 1 101 ? 18.167 11.698 -6.570 1.00 90.31 101 LYS A N 1
ATOM 817 C CA . LYS A 1 101 ? 18.778 12.888 -7.194 1.00 90.31 101 LYS A CA 1
ATOM 818 C C . LYS A 1 101 ? 18.944 12.749 -8.708 1.00 90.31 101 LYS A C 1
ATOM 820 O O . LYS A 1 101 ? 19.106 13.751 -9.396 1.00 90.31 101 LYS A O 1
ATOM 825 N N . LYS A 1 102 ? 18.924 11.517 -9.221 1.00 89.56 102 LYS A N 1
ATOM 826 C CA . LYS A 1 102 ? 19.016 11.201 -10.652 1.00 89.56 102 LYS A CA 1
ATOM 827 C C . LYS A 1 102 ? 17.650 10.998 -11.309 1.00 89.56 102 LYS A C 1
ATOM 829 O O . LYS A 1 102 ? 17.601 10.799 -12.519 1.00 89.56 102 LYS A O 1
ATOM 834 N N . GLY A 1 103 ? 16.563 11.004 -10.538 1.00 90.19 103 GLY A N 1
ATOM 835 C CA . GLY A 1 103 ? 15.203 10.924 -11.065 1.00 90.19 103 GLY A CA 1
ATOM 836 C C . GLY A 1 103 ? 14.712 12.268 -11.600 1.00 90.19 103 GLY A C 1
ATOM 837 O O . GLY A 1 103 ? 15.181 13.324 -11.170 1.00 90.19 103 GLY A O 1
ATOM 838 N N . SER A 1 104 ? 13.738 12.236 -12.509 1.00 93.25 104 SER A N 1
ATOM 839 C CA . SER A 1 104 ? 12.975 13.430 -12.888 1.00 93.25 104 SER A CA 1
ATOM 840 C C . SER A 1 104 ? 12.231 14.016 -11.685 1.00 93.25 104 SER A C 1
ATOM 842 O O . SER A 1 104 ? 12.045 13.343 -10.671 1.00 93.25 104 SER A O 1
ATOM 844 N N . VAL A 1 105 ? 11.755 15.256 -11.801 1.00 94.50 105 VAL A N 1
ATOM 845 C CA . VAL A 1 105 ? 10.939 15.891 -10.750 1.00 94.50 105 VAL A CA 1
ATOM 846 C C . VAL A 1 105 ? 9.707 15.037 -10.427 1.00 94.50 105 VAL A C 1
ATOM 848 O O . VAL A 1 105 ? 9.405 14.808 -9.260 1.00 94.50 105 VAL A O 1
ATOM 851 N N . GLN A 1 106 ? 9.052 14.479 -11.447 1.00 95.12 106 GLN A N 1
ATOM 852 C CA . GLN A 1 106 ? 7.873 13.627 -11.296 1.00 95.12 106 GLN A CA 1
ATOM 853 C C . GLN A 1 106 ? 8.206 12.315 -10.572 1.00 95.12 106 GLN A C 1
ATOM 855 O O . GLN A 1 106 ? 7.471 11.900 -9.674 1.00 95.12 106 GLN A O 1
ATOM 860 N N . LEU A 1 107 ? 9.338 11.682 -10.901 1.00 93.19 107 LEU A N 1
ATOM 861 C CA . LEU A 1 107 ? 9.802 10.487 -10.197 1.00 93.19 107 LEU A CA 1
ATOM 862 C C . LEU A 1 107 ? 10.183 10.791 -8.743 1.00 93.19 107 LEU A C 1
ATOM 864 O O . LEU A 1 107 ? 9.869 10.013 -7.844 1.00 93.19 107 LEU A O 1
ATOM 868 N N . GLN A 1 108 ? 10.825 11.930 -8.491 1.00 93.94 108 GLN A N 1
ATOM 869 C CA . GLN A 1 108 ? 11.137 12.375 -7.134 1.00 93.94 108 GLN A CA 1
ATOM 870 C C . GLN A 1 108 ? 9.865 12.585 -6.308 1.00 93.94 108 GLN A C 1
ATOM 872 O O . GLN A 1 108 ? 9.800 12.113 -5.173 1.00 93.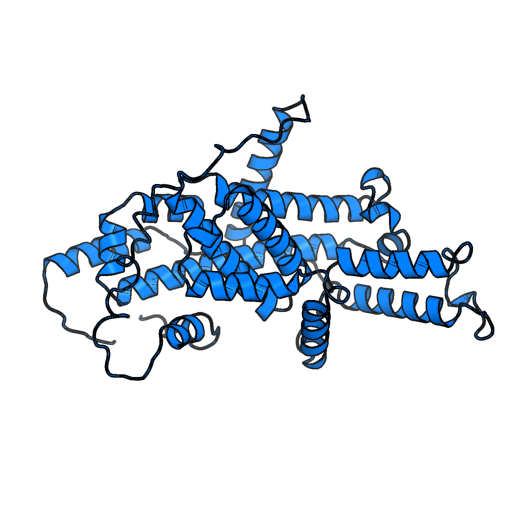94 108 GLN A O 1
ATOM 877 N N . ASP A 1 109 ? 8.840 13.214 -6.886 1.00 93.75 109 ASP A N 1
ATOM 878 C CA . ASP A 1 109 ? 7.534 13.380 -6.248 1.00 93.75 109 ASP A CA 1
ATOM 879 C C . ASP A 1 109 ? 6.840 12.043 -5.979 1.00 93.75 109 ASP A C 1
ATOM 881 O O . ASP A 1 109 ? 6.298 11.838 -4.891 1.00 93.75 109 ASP A O 1
ATOM 885 N N . TYR A 1 110 ? 6.908 11.098 -6.918 1.00 94.31 110 TYR A N 1
ATOM 886 C CA . TYR A 1 110 ? 6.402 9.743 -6.715 1.00 94.31 110 TYR A CA 1
ATOM 887 C C . TYR A 1 110 ? 7.070 9.044 -5.525 1.00 94.31 110 TYR A C 1
ATOM 889 O O . TYR A 1 110 ? 6.388 8.516 -4.643 1.00 94.31 110 TYR A O 1
ATOM 897 N N . LEU A 1 111 ? 8.403 9.080 -5.461 1.00 93.12 111 LEU A N 1
ATOM 898 C CA . LEU A 1 111 ? 9.156 8.499 -4.350 1.00 93.12 111 LEU A CA 1
ATOM 899 C C . LEU A 1 111 ? 8.850 9.214 -3.025 1.00 93.12 111 LEU A C 1
ATOM 901 O O . LEU A 1 111 ? 8.684 8.554 -2.005 1.00 93.12 111 LEU A O 1
ATOM 905 N N . ARG A 1 112 ? 8.698 10.543 -3.041 1.00 92.94 112 ARG A N 1
ATOM 906 C CA . ARG A 1 112 ? 8.295 11.329 -1.867 1.00 92.94 112 ARG A CA 1
ATOM 907 C C . ARG A 1 112 ? 6.916 10.918 -1.351 1.00 92.94 112 ARG A C 1
ATOM 909 O O . ARG A 1 112 ? 6.735 10.793 -0.145 1.00 92.94 112 ARG A O 1
ATOM 916 N N . VAL A 1 113 ? 5.942 10.687 -2.233 1.00 93.62 113 VAL A N 1
ATOM 917 C CA . VAL A 1 113 ? 4.609 10.209 -1.827 1.00 93.62 113 VAL A CA 1
ATOM 918 C C . VAL A 1 113 ? 4.692 8.835 -1.160 1.00 93.62 113 VAL A C 1
ATOM 920 O O . VAL A 1 113 ? 3.994 8.609 -0.173 1.00 93.62 113 VAL A O 1
ATOM 923 N N . LYS A 1 114 ? 5.563 7.936 -1.633 1.00 93.62 114 LYS A N 1
ATOM 924 C CA . LYS A 1 114 ? 5.788 6.638 -0.975 1.00 93.62 114 LYS A CA 1
ATOM 925 C C . LYS A 1 114 ? 6.372 6.787 0.428 1.00 93.62 114 LYS A C 1
ATOM 927 O O . LYS A 1 114 ? 5.849 6.155 1.345 1.00 93.62 114 LYS A O 1
ATOM 932 N N . ASP A 1 115 ? 7.380 7.642 0.599 1.00 93.00 115 ASP A N 1
ATOM 933 C CA . ASP A 1 115 ? 7.963 7.930 1.918 1.00 93.00 115 ASP A CA 1
ATOM 934 C C . ASP A 1 115 ? 6.908 8.491 2.879 1.00 93.00 115 ASP A C 1
ATOM 936 O O . ASP A 1 115 ? 6.790 8.035 4.013 1.00 93.00 115 ASP A O 1
ATOM 940 N N . LEU A 1 116 ? 6.098 9.449 2.412 1.00 93.06 116 LEU A N 1
ATOM 941 C CA . LEU A 1 116 ? 5.024 10.043 3.210 1.00 93.06 116 LEU A CA 1
ATOM 942 C C . LEU A 1 116 ? 3.984 9.002 3.636 1.00 93.06 116 LEU A C 1
ATOM 944 O O . LEU A 1 116 ? 3.481 9.063 4.754 1.00 93.06 116 LEU A O 1
ATOM 948 N N . GLN A 1 117 ? 3.655 8.039 2.773 1.00 94.44 117 GLN A N 1
ATOM 949 C CA . GLN A 1 117 ? 2.745 6.947 3.125 1.00 94.44 117 GLN A CA 1
ATOM 950 C C . GLN A 1 117 ? 3.346 6.015 4.173 1.00 94.44 117 GLN A C 1
ATOM 952 O O . GLN A 1 117 ? 2.650 5.639 5.115 1.00 94.44 117 GLN A O 1
ATOM 957 N N . GLU A 1 118 ? 4.620 5.653 4.023 1.00 95.00 118 GLU A N 1
ATOM 958 C CA . GLU A 1 118 ? 5.328 4.854 5.020 1.00 95.00 118 GLU A CA 1
ATOM 959 C C . GLU A 1 118 ? 5.321 5.569 6.377 1.00 95.00 118 GLU A C 1
ATOM 961 O O . GLU A 1 118 ? 4.906 4.988 7.379 1.00 95.00 118 GLU A O 1
ATOM 966 N N . GLN A 1 119 ? 5.723 6.839 6.406 1.00 93.75 119 GLN A N 1
ATOM 967 C CA . GLN A 1 119 ? 5.740 7.649 7.623 1.00 93.75 119 GLN A CA 1
ATOM 968 C C . GLN A 1 119 ? 4.343 7.781 8.227 1.00 93.75 119 GLN A C 1
ATOM 970 O O . GLN A 1 119 ? 4.182 7.575 9.424 1.00 93.75 119 GLN A O 1
ATOM 975 N N . PHE A 1 120 ? 3.315 8.014 7.408 1.00 93.06 120 PHE A N 1
ATOM 976 C CA . PHE A 1 120 ? 1.928 8.051 7.863 1.00 93.06 120 PHE A CA 1
ATOM 977 C C . PHE A 1 120 ? 1.516 6.755 8.583 1.00 93.06 120 PHE A C 1
ATOM 979 O O . PHE A 1 120 ? 0.978 6.812 9.689 1.00 93.06 120 PHE A O 1
ATOM 986 N N . ILE A 1 121 ? 1.817 5.588 8.002 1.00 95.19 121 ILE A N 1
ATOM 987 C CA . ILE A 1 121 ? 1.541 4.281 8.620 1.00 95.19 121 ILE A CA 1
ATOM 988 C C . ILE A 1 121 ? 2.299 4.137 9.945 1.00 95.19 121 ILE A C 1
ATOM 990 O O . ILE A 1 121 ? 1.712 3.733 10.952 1.00 95.19 121 ILE A O 1
ATOM 994 N N . ARG A 1 122 ? 3.598 4.470 9.955 1.00 95.12 122 ARG A N 1
ATOM 995 C CA . ARG A 1 122 ? 4.458 4.365 11.146 1.00 95.12 122 ARG A CA 1
ATOM 996 C C . ARG A 1 122 ? 3.945 5.252 12.271 1.00 95.12 122 ARG A C 1
ATOM 998 O O . ARG A 1 122 ? 3.751 4.749 13.372 1.00 95.12 122 ARG A O 1
ATOM 1005 N N . THR A 1 123 ? 3.662 6.520 11.994 1.00 91.81 123 THR A N 1
ATOM 1006 C CA . THR A 1 123 ? 3.153 7.471 12.986 1.00 91.81 123 THR A CA 1
ATOM 1007 C C . THR A 1 123 ? 1.801 7.027 13.535 1.00 91.81 123 THR A C 1
ATOM 1009 O O . THR A 1 123 ? 1.637 6.986 14.750 1.00 91.81 123 THR A O 1
ATOM 1012 N N . GLU A 1 124 ? 0.855 6.610 12.689 1.00 91.19 124 GLU A N 1
ATOM 1013 C CA . GLU A 1 124 ? -0.456 6.117 13.148 1.00 91.19 124 GLU A CA 1
ATOM 1014 C C . GLU A 1 124 ? -0.349 4.911 14.090 1.00 91.19 124 GLU A C 1
ATOM 1016 O O . GLU A 1 124 ? -1.123 4.783 15.039 1.00 91.19 124 GLU A O 1
ATOM 1021 N N . ILE A 1 125 ? 0.611 4.018 13.848 1.00 93.62 125 ILE A N 1
ATOM 1022 C CA . ILE A 1 125 ? 0.822 2.847 14.700 1.00 93.62 125 ILE A CA 1
ATOM 1023 C C . ILE A 1 125 ? 1.564 3.244 15.981 1.00 93.62 125 ILE A C 1
ATOM 1025 O O . ILE A 1 125 ? 1.143 2.882 17.079 1.00 93.62 125 ILE A O 1
ATOM 1029 N N . LEU A 1 126 ? 2.669 3.978 15.865 1.00 91.81 126 LEU A N 1
ATOM 1030 C CA . LEU A 1 126 ? 3.625 4.168 16.958 1.00 91.81 126 LEU A CA 1
ATOM 1031 C C . LEU A 1 126 ? 3.269 5.298 17.923 1.00 91.81 126 LEU A C 1
ATOM 1033 O O . LEU A 1 126 ? 3.678 5.223 19.082 1.00 91.81 126 LEU A O 1
ATOM 1037 N N . LYS A 1 127 ? 2.487 6.293 17.487 1.00 86.31 127 LYS A N 1
ATOM 1038 C CA . LYS A 1 127 ? 2.108 7.467 18.291 1.00 86.31 127 LYS A CA 1
ATOM 1039 C C . LYS A 1 127 ? 1.327 7.117 19.558 1.00 86.31 127 LYS A C 1
ATOM 1041 O O . LYS A 1 127 ? 1.356 7.871 20.528 1.00 86.31 127 LYS A O 1
ATOM 1046 N N . ASN A 1 128 ? 0.624 5.990 19.550 1.00 80.69 128 ASN A N 1
ATOM 1047 C CA . ASN A 1 128 ? -0.277 5.619 20.628 1.00 80.69 128 ASN A CA 1
ATOM 1048 C C . ASN A 1 128 ? 0.388 4.707 21.671 1.00 80.69 128 ASN A C 1
ATOM 1050 O O . ASN A 1 128 ? 1.464 4.141 21.456 1.00 80.69 128 ASN A O 1
ATOM 1054 N N . ASN A 1 129 ? -0.291 4.536 22.809 1.00 85.06 129 ASN A N 1
ATOM 1055 C CA . ASN A 1 129 ? 0.100 3.551 23.819 1.00 85.06 129 ASN A CA 1
ATOM 1056 C C . ASN A 1 129 ? 0.060 2.113 23.261 1.00 85.06 129 ASN A C 1
ATOM 1058 O O . ASN A 1 129 ? -0.525 1.859 22.209 1.00 85.06 129 ASN A O 1
ATOM 1062 N N . ASP A 1 130 ? 0.647 1.165 23.991 1.00 86.75 130 ASP A N 1
ATOM 1063 C CA . ASP A 1 130 ? 0.806 -0.229 23.559 1.00 86.75 130 ASP A CA 1
ATOM 1064 C C . ASP A 1 130 ? -0.489 -0.877 23.035 1.00 86.75 130 ASP A C 1
ATOM 1066 O O . ASP A 1 130 ? -0.493 -1.482 21.963 1.00 86.75 130 ASP A O 1
ATOM 1070 N N . ASP A 1 131 ? -1.611 -0.725 23.738 1.00 84.12 131 ASP A N 1
ATOM 1071 C CA . ASP A 1 131 ? -2.872 -1.358 23.341 1.00 84.12 131 ASP A CA 1
ATOM 1072 C C . ASP A 1 131 ? -3.477 -0.716 22.078 1.00 84.12 131 ASP A C 1
ATOM 1074 O O . ASP A 1 131 ? -3.972 -1.417 21.186 1.00 84.12 131 ASP A O 1
ATOM 1078 N N . ALA A 1 132 ? -3.403 0.611 21.983 1.00 87.94 132 ALA A N 1
ATOM 1079 C CA . ALA A 1 132 ? -3.825 1.364 20.809 1.00 87.94 132 ALA A CA 1
ATOM 1080 C C . ALA A 1 132 ? -2.913 1.089 19.598 1.00 87.94 132 ALA A C 1
ATOM 1082 O O . ALA A 1 132 ? -3.401 0.967 18.478 1.00 87.94 132 ALA A O 1
ATOM 1083 N N . ARG A 1 133 ? -1.610 0.875 19.815 1.00 90.94 133 ARG A N 1
ATOM 1084 C CA . ARG A 1 133 ? -0.640 0.480 18.782 1.00 90.94 133 ARG A CA 1
ATOM 1085 C C . ARG A 1 133 ? -0.985 -0.871 18.161 1.00 90.94 133 ARG A C 1
ATOM 1087 O O . ARG A 1 133 ? -1.011 -0.996 16.937 1.00 90.94 133 ARG A O 1
ATOM 1094 N N . ILE A 1 134 ? -1.294 -1.881 18.982 1.00 91.50 134 ILE A N 1
ATOM 1095 C CA . ILE A 1 134 ? -1.733 -3.199 18.484 1.00 91.50 134 ILE A CA 1
ATOM 1096 C C . ILE A 1 134 ? -3.033 -3.077 17.686 1.00 91.50 134 ILE A C 1
ATOM 1098 O O . ILE A 1 134 ? -3.213 -3.739 16.660 1.00 91.50 134 ILE A O 1
ATOM 1102 N N . HIS A 1 135 ? -3.942 -2.214 18.136 1.00 89.94 135 HIS A N 1
ATOM 1103 C CA . HIS A 1 135 ? -5.189 -1.952 17.433 1.00 89.94 135 HIS A CA 1
ATOM 1104 C C . HIS A 1 135 ? -4.947 -1.293 16.062 1.00 89.94 135 HIS A C 1
ATOM 1106 O O . HIS A 1 135 ? -5.385 -1.839 15.043 1.00 89.94 135 HIS A O 1
ATOM 1112 N N . ALA A 1 136 ? -4.179 -0.205 16.012 1.00 93.81 136 ALA A N 1
ATOM 1113 C CA . ALA A 1 136 ? -3.805 0.466 14.772 1.00 93.81 136 ALA A CA 1
ATOM 1114 C C . ALA A 1 136 ? -3.098 -0.494 13.799 1.00 93.81 136 ALA A C 1
ATOM 1116 O O . ALA A 1 136 ? -3.452 -0.553 12.621 1.00 93.81 136 ALA A O 1
ATOM 1117 N N . PHE A 1 137 ? -2.177 -1.331 14.290 1.00 95.81 137 PHE A N 1
ATOM 1118 C CA . PHE A 1 137 ? -1.518 -2.364 13.484 1.00 95.81 137 PHE A CA 1
ATOM 1119 C C . PHE A 1 137 ? -2.527 -3.347 12.867 1.00 95.81 137 PHE A C 1
ATOM 1121 O O . PHE A 1 137 ? -2.491 -3.620 11.666 1.00 95.81 137 PHE A O 1
ATOM 1128 N N . ARG A 1 138 ? -3.505 -3.819 13.653 1.00 94.94 138 ARG A N 1
ATOM 1129 C CA . ARG A 1 138 ? -4.597 -4.674 13.159 1.00 94.94 138 ARG A CA 1
ATOM 1130 C C . ARG A 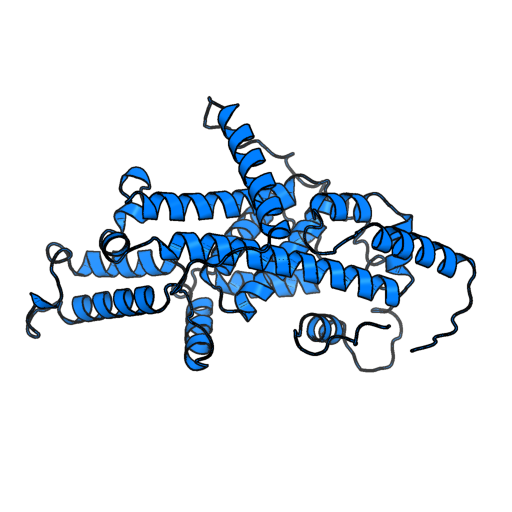1 138 ? -5.435 -3.981 12.083 1.00 94.94 138 ARG A C 1
ATOM 1132 O O . ARG A 1 138 ? -5.818 -4.622 11.104 1.00 94.94 138 ARG A O 1
ATOM 1139 N N . ARG A 1 139 ? -5.739 -2.689 12.247 1.00 95.25 139 ARG A N 1
ATOM 1140 C CA . ARG A 1 139 ? -6.448 -1.906 11.222 1.00 95.25 139 ARG A CA 1
ATOM 1141 C C . ARG A 1 139 ? -5.652 -1.875 9.924 1.00 95.25 139 ARG A C 1
ATOM 1143 O O . ARG A 1 139 ? -6.229 -2.098 8.866 1.00 95.25 139 ARG A O 1
ATOM 1150 N N . TRP A 1 140 ? -4.344 -1.658 9.997 1.00 97.88 140 TRP A N 1
ATOM 1151 C CA . TRP A 1 140 ? -3.481 -1.639 8.820 1.00 97.88 140 TRP A CA 1
ATOM 1152 C C . TRP A 1 140 ? -3.380 -2.999 8.114 1.00 97.88 140 TRP A C 1
ATOM 1154 O O . TRP A 1 140 ? -3.354 -3.033 6.885 1.00 97.88 140 TRP A O 1
ATOM 1164 N N . ILE A 1 141 ? -3.462 -4.121 8.838 1.00 97.94 141 ILE A N 1
ATOM 1165 C CA . ILE A 1 141 ? -3.644 -5.449 8.218 1.00 97.94 141 ILE A CA 1
ATOM 1166 C C . ILE A 1 141 ? -4.940 -5.485 7.385 1.00 97.94 141 ILE A C 1
ATOM 1168 O O . ILE A 1 141 ? -4.929 -5.919 6.232 1.00 97.94 141 ILE A O 1
ATOM 1172 N N . ALA A 1 142 ? -6.049 -4.965 7.922 1.00 96.50 142 ALA A N 1
ATOM 1173 C CA . ALA A 1 142 ? -7.314 -4.885 7.186 1.00 96.50 142 ALA A CA 1
ATOM 1174 C C . ALA A 1 142 ? -7.241 -3.922 5.983 1.00 96.50 142 ALA A C 1
ATOM 1176 O O . ALA A 1 142 ? -7.840 -4.195 4.941 1.00 96.50 142 ALA A O 1
ATOM 1177 N N . VAL A 1 143 ? -6.482 -2.822 6.087 1.00 98.12 143 VAL A N 1
ATOM 1178 C CA . VAL A 1 143 ? -6.196 -1.926 4.951 1.00 98.12 143 VAL A CA 1
ATOM 1179 C C . VAL A 1 143 ? -5.529 -2.709 3.823 1.00 98.12 143 VAL A C 1
ATOM 1181 O O . VAL A 1 143 ? -5.998 -2.647 2.687 1.00 98.12 143 VAL A O 1
ATOM 1184 N N . VAL A 1 144 ? -4.498 -3.505 4.123 1.00 98.19 144 VAL A N 1
ATOM 1185 C CA . VAL A 1 144 ? -3.829 -4.348 3.120 1.00 98.19 144 VAL A CA 1
ATOM 1186 C C . VAL A 1 144 ? -4.804 -5.330 2.474 1.00 98.19 144 VAL A C 1
ATOM 1188 O O . VAL A 1 144 ? -4.816 -5.446 1.248 1.00 98.19 144 VAL A O 1
ATOM 1191 N N . GLU A 1 145 ? -5.651 -6.012 3.251 1.00 96.88 145 GLU A N 1
ATOM 1192 C CA . GLU A 1 145 ? -6.664 -6.909 2.679 1.00 96.88 145 GLU A CA 1
ATOM 1193 C C . GLU A 1 145 ? -7.564 -6.190 1.665 1.00 96.88 145 GLU A C 1
ATOM 1195 O O . GLU A 1 145 ? -7.860 -6.737 0.601 1.00 96.88 145 GLU A O 1
ATOM 1200 N N . ILE A 1 146 ? -8.005 -4.968 1.984 1.00 96.12 146 ILE A N 1
ATOM 1201 C CA . ILE A 1 146 ? -8.833 -4.146 1.092 1.00 96.12 146 ILE A CA 1
ATOM 1202 C C . ILE A 1 146 ? -8.057 -3.791 -0.181 1.00 96.12 146 ILE A C 1
ATOM 1204 O O . ILE A 1 146 ? -8.609 -3.903 -1.276 1.00 96.12 146 ILE A O 1
ATOM 1208 N N . LEU A 1 147 ? -6.786 -3.397 -0.058 1.00 96.12 147 LEU A N 1
ATOM 1209 C CA . LEU A 1 147 ? -5.929 -3.057 -1.197 1.00 96.12 147 LEU A CA 1
ATOM 1210 C C . LEU A 1 147 ? -5.739 -4.255 -2.137 1.00 96.12 147 LEU A C 1
ATOM 1212 O O . LEU A 1 147 ? -5.922 -4.118 -3.346 1.00 96.12 147 LEU A O 1
ATOM 1216 N N . VAL A 1 148 ? -5.461 -5.443 -1.591 1.00 94.62 148 VAL A N 1
ATOM 1217 C CA . VAL A 1 148 ? -5.303 -6.685 -2.368 1.00 94.62 148 VAL A CA 1
ATOM 1218 C C . VAL A 1 148 ? -6.612 -7.082 -3.054 1.00 94.62 148 VAL A C 1
ATOM 1220 O O . VAL A 1 148 ? -6.606 -7.385 -4.248 1.00 94.62 148 VAL A O 1
ATOM 1223 N N . LYS A 1 149 ? -7.746 -7.033 -2.339 1.00 92.50 149 LYS A N 1
ATOM 1224 C CA . LYS A 1 149 ? -9.080 -7.338 -2.898 1.00 92.50 149 LYS A CA 1
ATOM 1225 C C . LYS A 1 149 ? -9.474 -6.389 -4.034 1.00 92.50 149 LYS A C 1
ATOM 1227 O O . LYS A 1 149 ? -10.248 -6.781 -4.899 1.00 92.50 149 LYS A O 1
ATOM 1232 N N . ARG A 1 150 ? -8.948 -5.161 -4.032 1.00 92.00 150 ARG A N 1
ATOM 1233 C CA . ARG A 1 150 ? -9.158 -4.141 -5.074 1.00 92.00 150 ARG A CA 1
ATOM 1234 C C . ARG A 1 150 ? -8.047 -4.088 -6.124 1.00 92.00 150 ARG A C 1
ATOM 1236 O O . ARG A 1 150 ? -8.042 -3.178 -6.942 1.00 92.00 150 ARG A O 1
ATOM 1243 N N . HIS A 1 151 ? -7.109 -5.034 -6.101 1.00 93.44 151 HIS A N 1
ATOM 1244 C CA . HIS A 1 151 ? -5.993 -5.113 -7.049 1.00 93.44 151 HIS A CA 1
ATOM 1245 C C . HIS A 1 151 ? -5.041 -3.902 -7.031 1.00 93.44 151 HIS A C 1
ATOM 1247 O O . HIS A 1 151 ? -4.323 -3.650 -7.999 1.00 93.44 151 HIS A O 1
ATOM 1253 N N . HIS A 1 152 ? -4.973 -3.176 -5.912 1.00 94.31 152 HIS A N 1
ATOM 1254 C CA . HIS A 1 152 ? -4.018 -2.088 -5.699 1.00 94.31 152 HIS A CA 1
ATOM 1255 C C . HIS A 1 152 ? -2.703 -2.628 -5.129 1.00 94.31 152 HIS A C 1
ATOM 1257 O O . HIS A 1 152 ? -2.356 -2.387 -3.970 1.00 94.31 152 HIS A O 1
ATOM 1263 N N . TYR A 1 153 ? -1.982 -3.404 -5.939 1.00 95.50 153 TYR A N 1
ATOM 1264 C CA . TYR A 1 153 ? -0.825 -4.160 -5.466 1.00 95.50 153 TYR A CA 1
ATOM 1265 C C . TYR A 1 153 ? 0.378 -3.291 -5.092 1.00 95.50 153 TYR A C 1
ATOM 1267 O O . TYR A 1 153 ? 1.042 -3.644 -4.128 1.00 95.50 153 TYR A O 1
ATOM 1275 N N . GLU A 1 154 ? 0.652 -2.164 -5.766 1.00 94.75 154 GLU A N 1
ATOM 1276 C CA . GLU A 1 154 ? 1.744 -1.254 -5.345 1.00 94.75 154 GLU A CA 1
ATOM 1277 C C . GLU A 1 154 ? 1.489 -0.711 -3.931 1.00 94.75 154 GLU A C 1
ATOM 1279 O O . GLU A 1 154 ? 2.349 -0.810 -3.057 1.00 94.75 154 GLU A O 1
ATOM 1284 N N . ALA A 1 155 ? 0.276 -0.214 -3.675 1.00 96.12 155 ALA A N 1
ATOM 1285 C CA . ALA A 1 155 ? -0.131 0.267 -2.357 1.00 96.12 155 ALA A CA 1
ATOM 1286 C C . ALA A 1 155 ? -0.072 -0.847 -1.297 1.00 96.12 155 ALA A C 1
ATOM 1288 O O . ALA A 1 155 ? 0.448 -0.635 -0.199 1.00 96.12 155 ALA A O 1
ATOM 1289 N N . ALA A 1 156 ? -0.586 -2.040 -1.623 1.00 97.19 156 ALA A N 1
ATOM 1290 C CA . ALA A 1 156 ? -0.552 -3.195 -0.728 1.00 97.19 156 ALA A CA 1
ATOM 1291 C C . ALA A 1 156 ? 0.885 -3.624 -0.406 1.00 97.19 156 ALA A C 1
ATOM 1293 O O . ALA A 1 156 ? 1.190 -3.905 0.748 1.00 97.19 156 ALA A O 1
ATOM 1294 N N . PHE A 1 157 ? 1.759 -3.651 -1.415 1.00 97.06 157 PHE A N 1
ATOM 1295 C CA . PHE A 1 157 ? 3.163 -4.024 -1.284 1.00 97.06 157 PHE A CA 1
ATOM 1296 C C . PHE A 1 157 ? 3.907 -3.039 -0.382 1.00 97.06 157 PHE A C 1
ATOM 1298 O O . PHE A 1 157 ? 4.542 -3.468 0.577 1.00 97.06 157 PHE A O 1
ATOM 1305 N N . ASN A 1 158 ? 3.759 -1.731 -0.629 1.00 95.94 158 ASN A N 1
ATOM 1306 C CA . ASN A 1 158 ? 4.369 -0.688 0.197 1.00 95.94 158 ASN A CA 1
ATOM 1307 C C . ASN A 1 158 ? 3.908 -0.790 1.658 1.00 95.94 158 ASN A C 1
ATOM 1309 O O . ASN A 1 158 ? 4.726 -0.880 2.567 1.00 95.94 158 ASN A O 1
ATOM 1313 N N . THR A 1 159 ? 2.591 -0.891 1.869 1.00 98.06 159 THR A N 1
ATOM 1314 C CA . THR A 1 159 ? 2.003 -1.012 3.211 1.00 98.06 159 THR A CA 1
ATOM 1315 C C . THR A 1 159 ? 2.499 -2.272 3.928 1.00 98.06 159 THR A C 1
ATOM 1317 O O . THR A 1 159 ? 2.862 -2.208 5.098 1.00 98.06 159 THR A O 1
ATOM 1320 N N . LEU A 1 160 ? 2.558 -3.421 3.245 1.00 98.00 160 LEU A N 1
ATOM 1321 C CA . LEU A 1 160 ? 3.033 -4.670 3.847 1.00 98.00 160 LEU A CA 1
ATOM 1322 C C . LEU A 1 160 ? 4.505 -4.631 4.233 1.00 98.00 160 LEU A C 1
ATOM 1324 O O . LEU A 1 160 ? 4.845 -5.159 5.289 1.00 98.00 160 LEU A O 1
ATOM 1328 N N . LEU A 1 161 ? 5.365 -4.020 3.414 1.00 97.19 161 LEU A N 1
ATOM 1329 C CA . LEU A 1 161 ? 6.770 -3.843 3.774 1.00 97.19 161 LEU A CA 1
ATOM 1330 C C . LEU A 1 161 ? 6.898 -3.006 5.047 1.00 97.19 161 LEU A C 1
ATOM 1332 O O . LEU A 1 161 ? 7.574 -3.437 5.979 1.00 97.19 161 LEU A O 1
ATOM 1336 N N . THR A 1 162 ? 6.172 -1.887 5.141 1.00 97.88 162 THR A N 1
ATOM 1337 C CA . THR A 1 162 ? 6.152 -1.061 6.355 1.00 97.88 162 THR A CA 1
ATOM 1338 C C . THR A 1 162 ? 5.686 -1.856 7.576 1.00 97.88 162 THR A C 1
ATOM 1340 O O . THR A 1 162 ? 6.330 -1.814 8.623 1.00 97.88 162 THR A O 1
ATOM 1343 N N . LEU A 1 163 ? 4.596 -2.623 7.454 1.00 98.25 163 LEU A N 1
ATOM 1344 C CA . LEU A 1 163 ? 4.093 -3.449 8.555 1.00 98.25 163 LEU A CA 1
ATOM 1345 C C . LEU A 1 163 ? 5.067 -4.560 8.950 1.00 98.25 163 LEU A C 1
ATOM 1347 O O . LEU A 1 163 ? 5.223 -4.813 10.140 1.00 98.25 163 LEU A O 1
ATOM 1351 N N . SER A 1 164 ? 5.738 -5.194 7.986 1.00 97.81 164 SER A N 1
ATOM 1352 C CA . SER A 1 164 ? 6.766 -6.204 8.256 1.00 97.81 164 SER A CA 1
ATOM 1353 C C . SER A 1 164 ? 7.933 -5.598 9.027 1.00 97.81 164 SER A C 1
ATOM 1355 O O . SER A 1 164 ? 8.343 -6.157 10.036 1.00 97.81 164 SER A O 1
ATOM 1357 N N . THR A 1 165 ? 8.432 -4.429 8.612 1.00 96.62 165 THR A N 1
ATOM 1358 C CA . THR A 1 165 ? 9.520 -3.734 9.315 1.00 96.62 165 THR A CA 1
ATOM 1359 C C . THR A 1 165 ? 9.120 -3.352 10.739 1.00 96.62 165 THR A C 1
ATOM 1361 O O . THR A 1 165 ? 9.895 -3.561 11.671 1.00 96.62 165 THR A O 1
ATOM 1364 N N . LEU A 1 166 ? 7.904 -2.834 10.931 1.00 96.12 166 LEU A N 1
ATOM 1365 C CA . LEU A 1 166 ? 7.385 -2.526 12.264 1.00 96.12 166 LEU A CA 1
ATOM 1366 C C . LEU A 1 166 ? 7.227 -3.786 13.120 1.00 96.12 166 LEU A C 1
ATOM 1368 O O . LEU A 1 166 ? 7.553 -3.765 14.305 1.00 96.12 166 LEU A O 1
ATOM 1372 N N . ASP A 1 167 ? 6.755 -4.891 12.548 1.00 96.75 167 ASP A N 1
ATOM 1373 C CA . ASP A 1 167 ? 6.639 -6.143 13.289 1.00 96.75 167 ASP A CA 1
ATOM 1374 C C . ASP A 1 167 ? 8.008 -6.723 13.652 1.00 96.75 167 ASP A C 1
ATOM 1376 O O . ASP A 1 167 ? 8.214 -7.180 14.774 1.00 96.75 167 ASP A O 1
ATOM 1380 N N . ASP A 1 168 ? 8.986 -6.638 12.754 1.00 94.94 168 ASP A N 1
ATOM 1381 C CA . ASP A 1 168 ? 10.350 -7.072 13.032 1.00 94.94 168 ASP A CA 1
ATOM 1382 C C . ASP A 1 168 ? 10.969 -6.289 14.194 1.00 94.94 168 ASP A C 1
ATOM 1384 O O . ASP A 1 168 ? 11.611 -6.898 15.056 1.00 94.94 168 ASP A O 1
ATOM 1388 N N . GLN A 1 169 ? 10.716 -4.981 14.260 1.00 93.94 169 GLN A N 1
ATOM 1389 C CA . GLN A 1 169 ? 11.225 -4.091 15.304 1.00 93.94 169 GLN A CA 1
ATOM 1390 C C . GLN A 1 169 ? 10.472 -4.236 16.636 1.00 93.94 169 GLN A C 1
ATOM 1392 O O . GLN A 1 169 ? 11.097 -4.365 17.687 1.00 93.94 169 GLN A O 1
ATOM 1397 N N . TYR A 1 170 ? 9.137 -4.250 16.607 1.00 92.19 170 TYR A N 1
ATOM 1398 C CA . TYR A 1 170 ? 8.299 -4.113 17.807 1.00 92.19 170 TYR A CA 1
ATOM 1399 C C . TYR A 1 170 ? 7.521 -5.381 18.188 1.00 92.19 170 TYR A C 1
ATOM 1401 O O . TYR A 1 170 ? 6.870 -5.404 19.231 1.00 92.19 170 TYR A O 1
ATOM 1409 N N . LYS A 1 171 ? 7.586 -6.444 17.376 1.00 94.06 171 LYS A N 1
ATOM 1410 C CA . LYS A 1 171 ? 6.914 -7.740 17.595 1.00 94.06 171 LYS A CA 1
ATOM 1411 C C . LYS A 1 171 ? 5.401 -7.618 17.830 1.00 94.06 171 LYS A C 1
ATOM 1413 O O . LYS A 1 171 ? 4.830 -8.360 18.632 1.00 94.06 171 LYS A O 1
ATOM 1418 N N . LEU A 1 172 ? 4.756 -6.692 17.120 1.00 93.19 172 LEU A N 1
ATOM 1419 C CA . LEU A 1 172 ? 3.331 -6.354 17.233 1.00 93.19 172 LEU A CA 1
ATOM 1420 C C . LEU A 1 172 ? 2.420 -7.572 17.000 1.00 93.19 172 LEU A C 1
ATOM 1422 O O . LEU A 1 172 ? 1.436 -7.765 17.717 1.00 93.19 172 LEU A O 1
ATOM 1426 N N . SER A 1 173 ? 2.776 -8.439 16.052 1.00 94.06 173 SER A N 1
ATOM 1427 C CA . SER A 1 173 ? 2.031 -9.641 15.676 1.00 94.06 173 SER A CA 1
ATOM 1428 C C . SER A 1 173 ? 1.870 -10.631 16.829 1.00 94.06 173 SER A C 1
ATOM 1430 O O . SER A 1 173 ? 0.835 -11.285 16.934 1.00 94.06 173 SER A O 1
ATOM 1432 N N . ARG A 1 174 ? 2.820 -10.684 17.774 1.00 92.62 174 ARG A N 1
ATOM 1433 C CA . ARG A 1 174 ? 2.750 -11.571 18.954 1.00 92.62 174 ARG A CA 1
ATOM 1434 C C . ARG A 1 174 ? 1.602 -11.232 19.901 1.00 92.62 174 ARG A C 1
ATOM 1436 O O . ARG A 1 174 ? 1.210 -12.067 20.716 1.00 92.62 174 ARG A O 1
ATOM 1443 N N . HIS A 1 175 ? 1.092 -10.009 19.814 1.00 89.81 175 HIS A N 1
ATOM 1444 C CA . HIS A 1 175 ? -0.002 -9.514 20.642 1.00 89.81 175 HIS A CA 1
ATOM 1445 C C . HIS A 1 175 ? -1.350 -9.549 19.910 1.00 89.81 175 HIS A C 1
ATOM 1447 O O . HIS A 1 175 ? -2.378 -9.220 20.507 1.00 89.81 175 HIS A O 1
ATOM 1453 N N . LEU A 1 176 ? -1.362 -9.958 18.636 1.00 88.00 176 LEU A N 1
ATOM 1454 C CA . LEU A 1 176 ? -2.580 -10.095 17.855 1.00 88.00 176 LEU A CA 1
ATOM 1455 C C . LEU A 1 176 ? -3.348 -11.384 18.199 1.00 88.00 176 LEU A C 1
ATOM 1457 O O . LEU A 1 176 ? -2.769 -12.385 18.625 1.00 88.00 176 LEU A O 1
ATOM 1461 N N . PRO A 1 177 ? -4.670 -11.401 17.966 1.00 85.00 177 PRO A N 1
ATOM 1462 C CA . PRO A 1 177 ? -5.452 -12.634 17.942 1.00 85.00 177 PRO A CA 1
ATOM 1463 C C . PRO A 1 177 ? -4.967 -13.595 16.845 1.00 85.00 177 PRO A C 1
ATOM 1465 O O . PRO A 1 177 ? -4.576 -13.147 15.768 1.00 85.00 177 PRO A O 1
ATOM 1468 N N . SER A 1 178 ? -5.087 -14.911 17.065 1.00 87.19 178 SER A N 1
ATOM 1469 C CA . SER A 1 178 ? -4.617 -15.950 16.127 1.00 87.19 178 SER A CA 1
ATOM 1470 C C . SER A 1 178 ? -5.127 -15.765 14.697 1.00 87.19 178 SER A C 1
ATOM 1472 O O . SER A 1 178 ? -4.347 -15.857 13.760 1.00 87.19 178 SER A O 1
ATOM 1474 N N . TYR A 1 179 ? -6.403 -15.405 14.524 1.00 87.94 179 TYR A N 1
ATOM 1475 C CA . TYR A 1 179 ? -6.963 -15.109 13.203 1.00 87.94 179 TYR A CA 1
ATOM 1476 C C . TYR A 1 179 ? -6.216 -13.974 12.483 1.00 87.94 179 TYR A C 1
ATOM 1478 O O . TYR A 1 179 ? -5.927 -14.068 11.295 1.00 87.94 179 TYR A O 1
ATOM 1486 N N . ASN A 1 180 ? -5.877 -12.893 13.192 1.00 89.88 180 ASN A N 1
ATOM 1487 C CA . ASN A 1 180 ? -5.152 -11.773 12.595 1.00 89.88 180 ASN A CA 1
ATOM 1488 C C . ASN A 1 180 ? -3.701 -12.138 12.271 1.00 89.88 180 ASN A C 1
ATOM 1490 O O . ASN A 1 180 ? -3.185 -11.644 11.274 1.00 89.88 180 ASN A O 1
ATOM 1494 N N . ILE A 1 181 ? -3.079 -13.010 13.071 1.00 93.62 181 ILE A N 1
ATOM 1495 C CA . ILE A 1 181 ? -1.755 -13.572 12.776 1.00 93.62 181 ILE A CA 1
ATOM 1496 C C . ILE A 1 181 ? -1.820 -14.386 11.481 1.00 93.62 181 ILE A C 1
ATOM 1498 O O . ILE A 1 181 ? -1.057 -14.117 10.564 1.00 93.62 181 ILE A O 1
ATOM 1502 N N . GLU A 1 182 ? -2.787 -15.298 11.345 1.00 94.12 182 GLU A N 1
ATOM 1503 C CA . GLU A 1 182 ? -2.960 -16.111 10.132 1.00 94.12 182 GLU A CA 1
ATOM 1504 C C . GLU A 1 182 ? -3.181 -15.254 8.876 1.00 94.12 182 GLU A C 1
ATOM 1506 O O . GLU A 1 182 ? -2.599 -15.520 7.820 1.00 94.12 182 GLU A O 1
ATOM 1511 N N . VAL A 1 183 ? -4.005 -14.205 8.983 1.00 93.81 183 VAL A N 1
ATOM 1512 C CA . VAL A 1 183 ? -4.222 -13.246 7.891 1.00 93.81 183 VAL A CA 1
ATOM 1513 C C . VAL A 1 183 ? -2.926 -12.510 7.558 1.00 93.81 183 VAL A C 1
ATOM 1515 O O . VAL A 1 183 ? -2.561 -12.435 6.386 1.00 93.81 183 VAL A O 1
ATOM 1518 N N . PHE A 1 184 ? -2.218 -11.993 8.562 1.00 97.31 184 PHE A N 1
ATOM 1519 C CA . PHE A 1 184 ? -0.969 -11.267 8.359 1.00 97.31 184 PHE A CA 1
ATOM 1520 C C . PHE A 1 184 ? 0.109 -12.154 7.725 1.00 97.31 184 PHE A C 1
ATOM 1522 O O . PHE A 1 184 ? 0.655 -11.785 6.689 1.00 97.31 184 PHE A O 1
ATOM 1529 N N . ASP A 1 185 ? 0.320 -13.365 8.240 1.00 97.19 185 ASP A N 1
ATOM 1530 C CA . ASP A 1 185 ? 1.245 -14.358 7.683 1.00 97.19 185 ASP A CA 1
ATOM 1531 C C . ASP A 1 185 ? 0.892 -14.716 6.236 1.00 97.19 185 ASP A C 1
ATOM 1533 O O . ASP A 1 185 ? 1.765 -14.860 5.376 1.00 97.19 185 ASP A O 1
ATOM 1537 N N . SER A 1 186 ? -0.403 -14.850 5.930 1.00 96.31 186 SER A N 1
ATOM 1538 C CA . SER A 1 186 ? -0.855 -15.081 4.559 1.00 96.31 186 SER A CA 1
ATOM 1539 C C . SER A 1 186 ? -0.548 -13.895 3.645 1.00 96.31 186 SER A C 1
ATOM 1541 O O . SER A 1 186 ? -0.183 -14.106 2.488 1.00 96.31 186 SER A O 1
ATOM 1543 N N . LEU A 1 187 ? -0.693 -12.662 4.133 1.00 97.00 187 LEU A N 1
ATOM 1544 C CA . LEU A 1 187 ? -0.385 -11.456 3.367 1.00 97.00 187 LEU A CA 1
ATOM 1545 C C . LEU A 1 187 ? 1.127 -11.267 3.184 1.00 97.00 187 LEU A C 1
ATOM 1547 O O . LEU A 1 187 ? 1.551 -10.900 2.091 1.00 97.00 187 LEU A O 1
ATOM 1551 N N . LEU A 1 188 ? 1.955 -11.594 4.181 1.00 97.44 188 LEU A N 1
ATOM 1552 C CA . LEU A 1 188 ? 3.419 -11.520 4.080 1.00 97.44 188 LEU A CA 1
ATOM 1553 C C . LEU A 1 188 ? 3.982 -12.416 2.966 1.00 97.44 188 LEU A C 1
ATOM 1555 O O . LEU A 1 188 ? 4.993 -12.084 2.345 1.00 97.44 188 LEU A O 1
ATOM 1559 N N . LYS A 1 189 ? 3.290 -13.508 2.615 1.00 96.62 189 LYS A N 1
ATOM 1560 C CA . LYS A 1 189 ? 3.654 -14.335 1.450 1.00 96.62 189 LYS A CA 1
ATOM 1561 C C . LYS A 1 189 ? 3.621 -13.555 0.132 1.00 96.62 189 LYS A C 1
ATOM 1563 O O . LYS A 1 189 ? 4.347 -13.930 -0.786 1.00 96.62 189 LYS A O 1
ATOM 1568 N N . LEU A 1 190 ? 2.821 -12.487 0.022 1.00 94.81 190 LEU A N 1
ATOM 1569 C CA . LEU A 1 190 ? 2.771 -11.633 -1.172 1.00 94.81 190 LEU A CA 1
ATOM 1570 C C . LEU A 1 190 ? 4.070 -10.846 -1.361 1.00 94.81 190 LEU A C 1
ATOM 1572 O O . LEU A 1 190 ? 4.557 -10.739 -2.482 1.00 94.81 190 LEU A O 1
ATOM 1576 N N . VAL A 1 191 ? 4.657 -10.329 -0.282 1.00 95.19 191 VAL A N 1
ATOM 1577 C CA . VAL A 1 191 ? 5.911 -9.556 -0.346 1.00 95.19 191 VAL A CA 1
ATOM 1578 C C . VAL A 1 191 ? 7.163 -10.432 -0.252 1.00 95.19 191 VAL A C 1
ATOM 1580 O O . VAL A 1 191 ? 8.280 -9.926 -0.299 1.00 95.19 191 VAL A O 1
ATOM 1583 N N . SER A 1 192 ? 7.001 -11.755 -0.162 1.00 95.06 192 SER A N 1
ATOM 1584 C CA . SER A 1 192 ? 8.124 -12.687 -0.108 1.00 95.06 192 SER A CA 1
ATOM 1585 C C . SER A 1 192 ? 8.948 -12.643 -1.404 1.00 95.06 192 SER A C 1
ATOM 1587 O O . SER A 1 192 ? 8.389 -12.837 -2.488 1.00 95.06 192 SER A O 1
ATOM 1589 N N . PRO A 1 193 ? 10.284 -12.490 -1.331 1.00 94.81 193 PRO A N 1
ATOM 1590 C CA . PRO A 1 193 ? 11.142 -12.491 -2.517 1.00 94.81 193 PRO A CA 1
ATOM 1591 C C . PRO A 1 193 ? 11.285 -13.887 -3.150 1.00 94.81 193 PRO A C 1
ATOM 1593 O O . PRO A 1 193 ? 11.842 -14.018 -4.244 1.00 94.81 193 PRO A O 1
ATOM 1596 N N . MET A 1 194 ? 10.786 -14.939 -2.491 1.00 94.94 194 MET A N 1
ATOM 1597 C CA . MET A 1 194 ? 10.904 -16.324 -2.946 1.00 94.94 194 MET A CA 1
ATOM 1598 C C . MET A 1 194 ? 10.300 -16.530 -4.338 1.00 94.94 194 MET A C 1
ATOM 1600 O O . MET A 1 194 ? 9.160 -16.152 -4.623 1.00 94.94 194 MET A O 1
ATOM 1604 N N . GLY A 1 195 ? 11.092 -17.143 -5.223 1.00 93.81 195 GLY A N 1
ATOM 1605 C CA . GLY A 1 195 ? 10.717 -17.342 -6.623 1.00 93.81 195 GLY A CA 1
ATOM 1606 C C . GLY A 1 195 ? 10.469 -16.031 -7.376 1.00 93.81 195 GLY A C 1
ATOM 1607 O O . GLY A 1 195 ? 9.562 -15.980 -8.200 1.00 93.81 195 GLY A O 1
ATOM 1608 N N . ASN A 1 196 ? 11.225 -14.970 -7.063 1.00 93.88 196 ASN A N 1
ATOM 1609 C CA . ASN A 1 196 ? 11.071 -13.631 -7.643 1.00 93.88 196 ASN A CA 1
ATOM 1610 C C . ASN A 1 196 ? 9.651 -13.064 -7.458 1.00 93.88 196 ASN A C 1
ATOM 1612 O O . ASN A 1 196 ? 9.010 -12.642 -8.422 1.00 93.88 196 ASN A O 1
ATOM 1616 N N . PHE A 1 197 ? 9.161 -13.072 -6.214 1.00 96.00 197 PHE A N 1
ATOM 1617 C CA . PHE A 1 197 ? 7.804 -12.639 -5.852 1.00 96.00 197 PHE A CA 1
ATOM 1618 C C . PHE A 1 197 ? 6.703 -13.480 -6.515 1.00 96.00 197 PHE A C 1
ATOM 1620 O O . PHE A 1 197 ? 5.681 -12.960 -6.969 1.00 96.00 197 PHE A O 1
ATOM 1627 N N . ARG A 1 198 ? 6.902 -14.807 -6.574 1.00 96.19 198 ARG A N 1
ATOM 1628 C CA . ARG A 1 198 ? 6.023 -15.746 -7.298 1.00 96.19 198 ARG A CA 1
ATOM 1629 C C . ARG A 1 198 ? 4.548 -15.602 -6.921 1.00 96.19 198 ARG A C 1
ATOM 1631 O O . ARG A 1 198 ? 3.695 -15.601 -7.803 1.00 96.19 198 ARG A O 1
ATOM 1638 N N . VAL A 1 199 ? 4.253 -15.492 -5.623 1.00 95.94 199 VAL A N 1
ATOM 1639 C CA . VAL A 1 199 ? 2.876 -15.404 -5.103 1.00 95.94 199 VAL A CA 1
ATOM 1640 C C . VAL A 1 199 ? 2.189 -14.139 -5.617 1.00 95.94 199 VAL A C 1
ATOM 1642 O O . VAL A 1 199 ? 1.116 -14.217 -6.206 1.00 95.94 199 VAL A O 1
ATOM 1645 N N . LEU A 1 200 ? 2.834 -12.983 -5.468 1.00 95.50 200 LEU A N 1
ATOM 1646 C CA . LEU A 1 200 ? 2.305 -11.708 -5.943 1.00 95.50 200 LEU A CA 1
ATOM 1647 C C . LEU A 1 200 ? 2.126 -11.678 -7.463 1.00 95.50 200 LEU A C 1
ATOM 1649 O O . LEU A 1 200 ? 1.078 -11.250 -7.942 1.00 95.50 200 LEU A O 1
ATOM 1653 N N . ARG A 1 201 ? 3.111 -12.171 -8.225 1.00 95.31 201 ARG A N 1
ATOM 1654 C CA . ARG A 1 201 ? 3.002 -12.261 -9.689 1.00 95.31 201 ARG A CA 1
ATOM 1655 C C . ARG A 1 201 ? 1.816 -13.120 -10.116 1.00 95.31 201 ARG A C 1
ATOM 1657 O O . ARG A 1 201 ? 1.091 -12.734 -11.029 1.00 95.31 201 ARG A O 1
ATOM 1664 N N . GLN A 1 202 ? 1.590 -14.247 -9.439 1.00 95.38 202 GLN A N 1
ATOM 1665 C CA . GLN A 1 202 ? 0.436 -15.104 -9.695 1.00 95.38 202 GLN A CA 1
ATOM 1666 C C . GLN A 1 202 ? -0.881 -14.373 -9.399 1.00 95.38 202 GLN A C 1
ATOM 1668 O O . GLN A 1 202 ?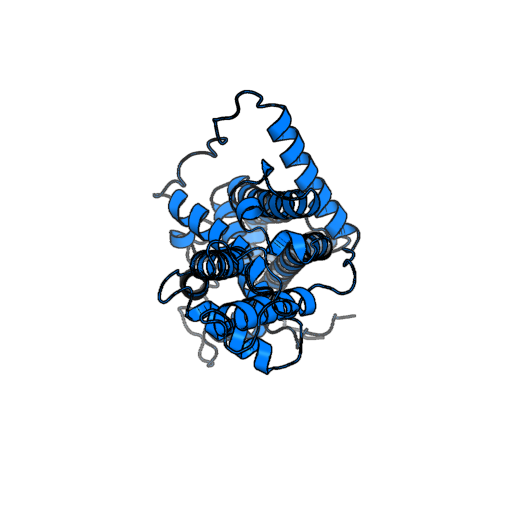 -1.774 -14.375 -10.243 1.00 95.38 202 GLN A O 1
ATOM 1673 N N . CYS A 1 203 ? -0.984 -13.674 -8.264 1.00 93.38 203 CYS A N 1
ATOM 1674 C CA . CYS A 1 203 ? -2.169 -12.877 -7.938 1.00 93.38 203 CYS A CA 1
ATOM 1675 C C . CYS A 1 203 ? -2.447 -11.785 -8.981 1.00 93.38 203 CYS A C 1
ATOM 1677 O O . CYS A 1 203 ? -3.596 -11.594 -9.375 1.00 93.38 203 CYS A O 1
ATOM 1679 N N . ILE A 1 204 ? -1.411 -11.091 -9.461 1.00 92.81 204 ILE A N 1
ATOM 1680 C CA . ILE A 1 204 ? -1.552 -10.061 -10.498 1.00 92.81 204 ILE A CA 1
ATOM 1681 C C . ILE A 1 204 ? -2.003 -10.680 -11.824 1.00 92.81 204 ILE A C 1
ATOM 1683 O O . ILE A 1 204 ? -2.917 -10.158 -12.463 1.00 92.81 204 ILE A O 1
ATOM 1687 N N . LYS A 1 205 ? -1.421 -11.817 -12.218 1.00 92.38 205 LYS A N 1
ATOM 1688 C CA . LYS A 1 205 ? -1.826 -12.555 -13.421 1.00 92.38 205 LYS A CA 1
ATOM 1689 C C . LYS A 1 205 ? -3.304 -12.956 -13.366 1.00 92.38 205 LYS A C 1
ATOM 1691 O O . LYS A 1 205 ? -4.034 -12.753 -14.332 1.00 92.38 205 LYS A O 1
ATOM 1696 N N . GLU A 1 206 ? -3.755 -13.484 -12.231 1.00 92.00 206 GLU A N 1
ATOM 1697 C CA . GLU A 1 206 ? -5.157 -13.859 -12.014 1.00 92.00 206 GLU A CA 1
ATOM 1698 C C . GLU A 1 206 ? -6.100 -12.652 -12.010 1.00 92.00 206 GLU A C 1
ATOM 1700 O O . GLU A 1 206 ? -7.212 -12.745 -12.528 1.00 92.00 206 GLU A O 1
ATOM 1705 N N . ALA A 1 207 ? -5.672 -11.521 -11.443 1.00 90.44 207 ALA A N 1
ATOM 1706 C CA . ALA A 1 207 ? -6.443 -10.281 -11.445 1.00 90.44 207 ALA A CA 1
ATOM 1707 C C . ALA A 1 207 ? -6.622 -9.724 -12.864 1.00 90.44 207 ALA A C 1
ATOM 1709 O O . ALA A 1 207 ? -7.732 -9.360 -13.249 1.00 90.44 207 ALA A O 1
ATOM 1710 N N . ARG A 1 208 ? -5.551 -9.725 -13.669 1.00 87.38 208 ARG A N 1
ATOM 1711 C CA . ARG A 1 208 ? -5.577 -9.276 -15.070 1.00 87.38 208 ARG A CA 1
ATOM 1712 C C . ARG A 1 208 ? -6.538 -10.104 -15.921 1.00 87.38 208 ARG A C 1
ATOM 1714 O O . ARG A 1 208 ? -7.293 -9.538 -16.700 1.00 87.38 208 ARG A O 1
ATOM 1721 N N . GLY A 1 209 ? -6.594 -11.420 -15.706 1.00 84.56 209 GLY A N 1
ATOM 1722 C CA . GLY A 1 209 ? -7.515 -12.309 -16.426 1.00 84.56 209 GLY A CA 1
ATOM 1723 C C . GLY A 1 209 ? -9.007 -12.032 -16.192 1.00 84.56 209 GLY A C 1
ATOM 1724 O O . GLY A 1 209 ? -9.840 -12.569 -16.917 1.00 84.56 209 GLY A O 1
ATOM 1725 N N . LYS A 1 210 ? -9.366 -11.206 -15.198 1.00 84.06 210 LYS A N 1
ATOM 1726 C CA . LYS A 1 210 ? -10.761 -10.881 -14.857 1.00 84.06 210 LYS A CA 1
ATOM 1727 C C . LYS A 1 210 ? -11.278 -9.588 -15.507 1.00 84.06 210 LYS A C 1
ATOM 1729 O O . LYS A 1 210 ? -12.455 -9.293 -15.348 1.00 84.06 210 LYS A O 1
ATOM 1734 N N . ASN A 1 211 ? -10.451 -8.846 -16.257 1.00 66.62 211 ASN A N 1
ATOM 1735 C CA . ASN A 1 211 ? -10.823 -7.683 -17.090 1.00 66.62 211 ASN A CA 1
ATOM 1736 C C . ASN A 1 211 ? -11.599 -6.525 -16.414 1.00 66.62 211 ASN A C 1
ATOM 1738 O O . ASN A 1 211 ? -12.188 -5.701 -17.110 1.00 66.62 211 ASN A O 1
ATOM 1742 N N . THR A 1 212 ? -11.617 -6.404 -15.084 1.00 66.31 212 THR A N 1
ATOM 1743 C CA . THR A 1 212 ? -12.465 -5.402 -14.404 1.00 66.31 212 THR A CA 1
ATOM 1744 C C . THR A 1 212 ? -11.776 -4.076 -14.083 1.00 66.31 212 THR A C 1
ATOM 1746 O O . THR A 1 212 ? -12.457 -3.058 -13.995 1.00 66.31 212 THR A O 1
ATOM 1749 N N . THR A 1 213 ? -10.453 -4.051 -13.897 1.00 72.62 213 THR A N 1
ATOM 1750 C CA . THR A 1 213 ? -9.708 -2.848 -13.476 1.00 72.62 213 THR A CA 1
ATOM 1751 C C . THR A 1 213 ? -8.243 -2.916 -13.911 1.00 72.62 213 THR A C 1
ATOM 1753 O O . THR A 1 213 ? -7.671 -4.007 -13.855 1.00 72.62 213 THR A O 1
ATOM 1756 N N . PRO A 1 214 ? -7.604 -1.786 -14.275 1.00 78.81 214 PRO A N 1
ATOM 1757 C CA . PRO A 1 214 ? -6.164 -1.752 -14.517 1.00 78.81 214 PRO A CA 1
ATOM 1758 C C . PRO A 1 214 ? -5.413 -2.181 -13.253 1.00 78.81 214 PRO A C 1
ATOM 1760 O O . PRO A 1 214 ? -5.672 -1.686 -12.154 1.00 78.81 214 PRO A O 1
ATOM 1763 N N . VAL A 1 215 ? -4.506 -3.144 -13.411 1.00 85.50 215 VAL A N 1
ATOM 1764 C CA . VAL A 1 215 ? -3.733 -3.726 -12.312 1.00 85.50 215 VAL A CA 1
ATOM 1765 C C . VAL A 1 215 ? -2.318 -3.167 -12.364 1.00 85.50 215 VAL A C 1
ATOM 1767 O O . VAL A 1 215 ? -1.521 -3.571 -13.212 1.00 85.50 215 VAL A O 1
ATOM 1770 N N . ILE A 1 216 ? -2.009 -2.254 -11.444 1.00 83.94 216 ILE A N 1
ATOM 1771 C CA . ILE A 1 216 ? -0.675 -1.656 -11.332 1.00 83.94 216 ILE A CA 1
ATOM 1772 C C . ILE A 1 216 ? 0.256 -2.662 -10.652 1.00 83.94 216 ILE A C 1
ATOM 1774 O O . ILE A 1 216 ? 0.015 -3.097 -9.521 1.00 83.94 216 ILE A O 1
ATOM 1778 N N . PHE A 1 217 ? 1.315 -3.042 -11.363 1.00 86.81 217 PHE A N 1
ATOM 1779 C CA . PHE A 1 217 ? 2.356 -3.927 -10.857 1.00 86.81 217 PHE A CA 1
ATOM 1780 C C . PHE A 1 217 ? 3.309 -3.152 -9.937 1.00 86.81 217 PHE A C 1
ATOM 1782 O O . PHE A 1 217 ? 3.655 -2.021 -10.280 1.00 86.81 217 PHE A O 1
ATOM 1789 N N . PRO A 1 218 ? 3.759 -3.715 -8.796 1.00 92.00 218 PRO A N 1
ATOM 1790 C CA . PRO A 1 218 ? 4.603 -2.952 -7.892 1.00 92.00 218 PRO A CA 1
ATOM 1791 C C . PRO A 1 218 ? 5.917 -2.477 -8.514 1.00 92.00 218 PRO A C 1
ATOM 1793 O O . PRO A 1 218 ? 6.676 -3.269 -9.081 1.00 92.00 218 PRO A O 1
ATOM 1796 N N . PHE A 1 219 ? 6.216 -1.188 -8.364 1.00 87.44 219 PHE A N 1
ATOM 1797 C CA . PHE A 1 219 ? 7.302 -0.512 -9.075 1.00 87.44 219 PHE A CA 1
ATOM 1798 C C . PHE A 1 219 ? 8.671 -1.032 -8.700 1.00 87.44 219 PHE A C 1
ATOM 1800 O O . PHE A 1 219 ? 9.534 -1.108 -9.558 1.00 87.44 219 PHE A O 1
ATOM 1807 N N . VAL A 1 220 ? 8.879 -1.418 -7.443 1.00 85.94 220 VAL A N 1
ATOM 1808 C CA . VAL A 1 220 ? 10.164 -1.980 -6.997 1.00 85.94 220 VAL A CA 1
ATOM 1809 C C . VAL A 1 220 ? 10.481 -3.279 -7.742 1.00 85.94 220 VAL A C 1
ATOM 1811 O O . VAL A 1 220 ? 11.633 -3.571 -8.049 1.00 85.94 220 VAL A O 1
ATOM 1814 N N . ILE A 1 221 ? 9.453 -4.067 -8.054 1.00 90.62 221 ILE A N 1
ATOM 1815 C CA . ILE A 1 221 ? 9.622 -5.325 -8.778 1.00 90.62 221 ILE A CA 1
ATOM 1816 C C . ILE A 1 221 ? 9.748 -5.041 -10.276 1.00 90.62 221 ILE A C 1
ATOM 1818 O O . ILE A 1 221 ? 10.606 -5.623 -10.935 1.00 90.62 221 ILE A O 1
ATOM 1822 N N . PHE A 1 222 ? 8.943 -4.111 -10.796 1.00 90.25 222 PHE A N 1
ATOM 1823 C CA . PHE A 1 222 ? 9.045 -3.655 -12.180 1.00 90.25 222 PHE A CA 1
ATOM 1824 C C . PHE A 1 222 ? 10.436 -3.092 -12.497 1.00 90.25 222 PHE A C 1
ATOM 1826 O O . PHE A 1 222 ? 11.058 -3.493 -13.476 1.00 90.25 222 PHE A O 1
ATOM 1833 N N . SER A 1 223 ? 10.951 -2.195 -11.653 1.00 87.62 223 SER A N 1
ATOM 1834 C CA . SER A 1 223 ? 12.248 -1.548 -11.842 1.00 87.62 223 SER A CA 1
ATOM 1835 C C . SER A 1 223 ? 13.390 -2.554 -11.769 1.00 87.62 223 SER A C 1
ATOM 1837 O O . SER A 1 223 ? 14.338 -2.447 -12.543 1.00 87.62 223 SER A O 1
ATOM 1839 N N . LYS A 1 224 ? 13.285 -3.570 -10.904 1.00 90.12 224 LYS A N 1
ATOM 1840 C CA . LYS A 1 224 ? 14.225 -4.695 -10.860 1.00 90.12 224 LYS A CA 1
ATOM 1841 C C . LYS A 1 224 ? 14.232 -5.471 -12.177 1.00 90.12 224 LYS A C 1
ATOM 1843 O O . LYS A 1 224 ? 15.299 -5.694 -12.740 1.00 90.12 224 LYS A O 1
ATOM 1848 N N . ASP A 1 225 ? 13.061 -5.871 -12.672 1.00 91.62 225 ASP A N 1
ATOM 1849 C CA . ASP A 1 225 ? 12.951 -6.610 -13.935 1.00 91.62 225 ASP A CA 1
ATOM 1850 C C . ASP A 1 225 ? 13.500 -5.779 -15.108 1.00 91.62 225 ASP A C 1
ATOM 1852 O O . ASP A 1 225 ? 14.244 -6.290 -15.943 1.00 91.62 225 ASP A O 1
ATOM 1856 N N . LEU A 1 226 ? 13.202 -4.478 -15.124 1.00 89.81 226 LEU A N 1
ATOM 1857 C CA . LEU A 1 226 ? 13.677 -3.550 -16.143 1.00 89.81 226 LEU A CA 1
ATOM 1858 C C . LEU A 1 226 ? 15.189 -3.308 -16.069 1.00 89.81 226 LEU A C 1
ATOM 1860 O O . LEU A 1 226 ? 15.849 -3.229 -17.101 1.00 89.81 226 LEU A O 1
ATOM 1864 N N . THR A 1 227 ? 15.752 -3.227 -14.863 1.00 88.69 227 THR A N 1
ATOM 1865 C CA . THR A 1 227 ? 17.203 -3.103 -14.658 1.00 88.69 227 THR A CA 1
ATOM 1866 C C . THR A 1 227 ? 17.915 -4.337 -15.190 1.00 88.69 227 THR A C 1
ATOM 1868 O O . THR A 1 227 ? 18.827 -4.201 -15.999 1.00 88.69 227 THR A O 1
ATOM 1871 N N . ASN A 1 228 ? 17.427 -5.530 -14.839 1.00 89.88 228 ASN A N 1
ATOM 1872 C CA . ASN A 1 228 ? 17.972 -6.780 -15.361 1.00 89.88 228 ASN A CA 1
ATOM 1873 C C . ASN A 1 228 ? 17.902 -6.815 -16.896 1.00 89.88 228 ASN A C 1
ATOM 1875 O O . ASN A 1 228 ? 18.862 -7.223 -17.540 1.00 89.88 228 ASN A O 1
ATOM 1879 N N . LEU A 1 229 ? 16.794 -6.377 -17.507 1.00 90.12 229 LEU A N 1
ATOM 1880 C CA . LEU A 1 229 ? 16.686 -6.304 -18.969 1.00 90.12 229 LEU A CA 1
ATOM 1881 C C . LEU A 1 229 ? 17.691 -5.318 -19.569 1.00 90.12 229 LEU A C 1
ATOM 1883 O O . LEU A 1 229 ? 18.359 -5.656 -20.542 1.00 90.12 229 LEU A O 1
ATOM 1887 N N . ASN A 1 230 ? 17.840 -4.132 -18.982 1.00 88.12 230 ASN A N 1
ATOM 1888 C CA . ASN A 1 230 ? 18.788 -3.129 -19.461 1.00 88.12 230 ASN A CA 1
ATOM 1889 C C . ASN A 1 230 ? 20.245 -3.601 -19.342 1.00 88.12 230 ASN A C 1
ATOM 1891 O O . ASN A 1 230 ? 21.042 -3.313 -20.230 1.00 88.12 230 ASN A O 1
ATOM 1895 N N . GLU A 1 231 ? 20.586 -4.384 -18.317 1.00 88.56 231 GLU A N 1
ATOM 1896 C CA . GLU A 1 231 ? 21.903 -5.024 -18.203 1.00 88.56 231 GLU A CA 1
ATOM 1897 C C . GLU A 1 231 ? 22.171 -6.001 -19.359 1.00 88.56 231 GLU A C 1
ATOM 1899 O O . GLU A 1 231 ? 23.271 -6.004 -19.905 1.00 88.56 231 GLU A O 1
ATOM 1904 N N . HIS A 1 232 ? 21.165 -6.768 -19.798 1.00 88.81 232 HIS A N 1
ATOM 1905 C CA . HIS A 1 232 ? 21.293 -7.653 -20.968 1.00 88.81 232 HIS A CA 1
ATOM 1906 C C . HIS A 1 232 ? 21.394 -6.882 -22.292 1.00 88.81 232 HIS A C 1
ATOM 1908 O O . HIS A 1 232 ? 21.945 -7.396 -23.265 1.00 88.81 232 HIS A O 1
ATOM 1914 N N . LEU A 1 233 ? 20.852 -5.663 -22.351 1.00 89.62 233 LEU A N 1
ATOM 1915 C CA . LEU A 1 233 ? 20.946 -4.794 -23.527 1.00 89.62 233 LEU A CA 1
ATOM 1916 C C . LEU A 1 233 ? 22.300 -4.073 -23.624 1.00 89.62 233 LEU A C 1
ATOM 1918 O O . LEU A 1 233 ? 22.680 -3.662 -24.718 1.00 89.62 233 LEU A O 1
ATOM 1922 N N . GLY A 1 234 ? 23.030 -3.922 -22.515 1.00 88.38 234 GLY A N 1
ATOM 1923 C CA . GLY A 1 234 ? 24.356 -3.301 -22.490 1.00 88.38 234 GLY A CA 1
ATOM 1924 C C . GLY A 1 234 ? 24.357 -1.881 -23.066 1.00 88.38 234 GLY A C 1
ATOM 1925 O O . GLY A 1 234 ? 23.543 -1.035 -22.685 1.00 88.38 234 GLY A O 1
ATOM 1926 N N . ASP A 1 235 ? 25.264 -1.621 -24.008 1.00 86.69 235 ASP A N 1
ATOM 1927 C CA . ASP A 1 235 ? 25.400 -0.316 -24.672 1.00 86.69 235 ASP A CA 1
ATOM 1928 C C . ASP A 1 235 ? 24.176 0.051 -25.525 1.00 86.69 235 ASP A C 1
ATOM 1930 O O . ASP A 1 235 ? 23.897 1.229 -25.759 1.00 86.69 235 ASP A O 1
ATOM 1934 N N . ASP A 1 236 ? 23.386 -0.943 -25.935 1.00 87.06 236 ASP A N 1
ATOM 1935 C CA . ASP A 1 236 ? 22.199 -0.727 -26.754 1.00 87.06 236 ASP A CA 1
ATOM 1936 C C . ASP A 1 236 ? 20.965 -0.331 -25.927 1.00 87.06 236 ASP A C 1
ATOM 1938 O O . ASP A 1 236 ? 19.921 -0.018 -26.498 1.00 87.06 236 ASP A O 1
ATOM 1942 N N . GLN A 1 237 ? 21.052 -0.274 -24.591 1.00 83.44 237 GLN A N 1
ATOM 1943 C CA . GLN A 1 237 ? 19.909 0.042 -23.719 1.00 83.44 237 GLN A CA 1
ATOM 1944 C C . GLN A 1 237 ? 19.226 1.385 -24.044 1.00 83.44 237 GLN A C 1
ATOM 1946 O O . GLN A 1 237 ? 18.043 1.554 -23.764 1.00 83.44 237 GLN A O 1
ATOM 1951 N N . ALA A 1 238 ? 19.933 2.341 -24.653 1.00 84.06 238 ALA A N 1
ATOM 1952 C CA . ALA A 1 238 ? 19.362 3.631 -25.039 1.00 84.06 238 ALA A CA 1
ATOM 1953 C C . ALA A 1 238 ? 18.591 3.595 -26.375 1.00 84.06 238 ALA A C 1
ATOM 1955 O O . ALA A 1 238 ? 17.870 4.544 -26.682 1.00 84.06 238 ALA A O 1
ATOM 1956 N N . LYS A 1 239 ? 18.733 2.530 -27.177 1.00 87.06 239 LYS A N 1
ATOM 1957 C CA . LYS A 1 239 ? 18.092 2.411 -28.495 1.00 87.06 239 LYS A CA 1
ATOM 1958 C C . LYS A 1 239 ? 16.603 2.089 -28.361 1.00 87.06 239 LYS A C 1
ATOM 1960 O O . LYS A 1 239 ? 16.179 1.411 -27.418 1.00 87.06 239 LYS A O 1
ATOM 1965 N N . SER A 1 240 ? 15.801 2.558 -29.316 1.00 87.12 240 SER A N 1
ATOM 1966 C CA . SER A 1 240 ? 14.395 2.164 -29.430 1.00 87.12 240 SER A CA 1
ATOM 1967 C C . SER A 1 240 ? 14.277 0.845 -30.191 1.00 87.12 240 SER A C 1
ATOM 1969 O O . SER A 1 240 ? 15.053 0.586 -31.105 1.00 87.12 240 SER A O 1
ATOM 1971 N N . LEU A 1 241 ? 13.247 0.042 -29.901 1.00 90.56 241 LEU A N 1
ATOM 1972 C CA . LEU A 1 241 ? 12.919 -1.152 -30.695 1.00 90.56 241 LEU A CA 1
ATOM 1973 C C . LEU A 1 241 ? 12.733 -0.834 -32.192 1.00 90.56 241 LEU A C 1
ATOM 1975 O O . LEU A 1 241 ? 13.000 -1.687 -33.033 1.00 90.56 241 LEU A O 1
ATOM 1979 N N . LYS A 1 242 ? 12.311 0.393 -32.533 1.00 91.56 242 LYS A N 1
ATOM 1980 C CA . LYS A 1 242 ? 12.161 0.854 -33.927 1.00 91.56 242 LYS A CA 1
ATOM 1981 C C . LYS A 1 242 ? 13.488 0.913 -34.687 1.00 91.56 242 LYS A C 1
ATOM 1983 O O . LYS A 1 242 ? 13.486 0.771 -35.906 1.00 91.56 242 LYS A O 1
ATOM 1988 N N . ASP A 1 243 ? 14.594 1.078 -33.967 1.00 91.88 243 ASP A N 1
ATOM 1989 C CA . ASP A 1 243 ? 15.941 1.197 -34.527 1.00 91.88 243 ASP A CA 1
ATOM 1990 C C . ASP A 1 243 ? 16.649 -0.166 -34.623 1.00 91.88 243 ASP A C 1
ATOM 1992 O O . ASP A 1 243 ? 17.788 -0.256 -35.084 1.00 91.88 243 ASP A O 1
ATOM 1996 N N . ILE A 1 244 ? 15.991 -1.242 -34.175 1.00 92.75 244 ILE A N 1
ATOM 1997 C CA . ILE A 1 244 ? 16.567 -2.580 -34.056 1.00 92.75 244 ILE A CA 1
ATOM 1998 C C . ILE A 1 244 ? 15.868 -3.534 -35.025 1.00 92.75 244 ILE A C 1
ATOM 2000 O O . ILE A 1 244 ? 14.647 -3.691 -35.031 1.00 92.75 244 ILE A O 1
ATOM 2004 N N . THR A 1 245 ? 16.654 -4.231 -35.844 1.00 94.06 245 THR A N 1
ATOM 2005 C CA . THR A 1 245 ? 16.121 -5.246 -36.759 1.00 94.06 245 THR A CA 1
ATOM 2006 C C . THR A 1 245 ? 15.796 -6.543 -36.012 1.00 94.06 245 THR A C 1
ATOM 2008 O O . THR A 1 245 ? 16.417 -6.873 -35.003 1.00 94.06 245 THR A O 1
ATOM 2011 N N . ARG A 1 246 ? 14.862 -7.346 -36.543 1.00 93.81 246 ARG A N 1
ATOM 2012 C CA . ARG A 1 246 ? 14.522 -8.672 -35.981 1.00 93.81 246 ARG A CA 1
ATOM 2013 C C . ARG A 1 246 ? 15.697 -9.654 -35.933 1.00 93.81 246 ARG A C 1
ATOM 2015 O O . ARG A 1 246 ? 15.634 -10.623 -35.190 1.00 93.81 246 ARG A O 1
ATOM 2022 N N . ALA A 1 247 ? 16.739 -9.416 -36.728 1.00 94.56 247 ALA A N 1
ATOM 2023 C CA . ALA A 1 247 ? 17.953 -10.225 -36.741 1.00 94.56 247 ALA A CA 1
ATOM 2024 C C . ALA A 1 247 ? 18.927 -9.868 -35.602 1.00 94.56 247 ALA A C 1
ATOM 2026 O O . ALA A 1 247 ? 19.922 -10.564 -35.415 1.00 94.56 247 ALA A O 1
ATOM 2027 N N . HIS A 1 248 ? 18.673 -8.791 -34.851 1.00 92.56 248 HIS A N 1
ATOM 2028 C CA . HIS A 1 248 ? 19.529 -8.388 -33.743 1.00 92.56 248 HIS A CA 1
ATOM 2029 C C . HIS A 1 248 ? 19.495 -9.433 -32.612 1.00 92.56 248 HIS A C 1
ATOM 2031 O O . HIS A 1 248 ? 18.397 -9.811 -32.191 1.00 92.56 248 HIS A O 1
ATOM 2037 N N . PRO A 1 249 ? 20.648 -9.850 -32.050 1.00 92.12 249 PRO A N 1
ATOM 2038 C CA . PRO A 1 249 ? 20.700 -10.871 -30.996 1.00 92.12 249 PRO A CA 1
ATOM 2039 C C . PRO A 1 249 ? 19.806 -10.553 -29.789 1.00 92.12 249 PRO A C 1
ATOM 2041 O O . PRO A 1 249 ? 19.153 -11.434 -29.239 1.00 92.12 249 PRO A O 1
ATOM 2044 N N . SER A 1 250 ? 19.714 -9.271 -29.428 1.00 92.75 250 SER A N 1
ATOM 2045 C CA . SER A 1 250 ? 18.914 -8.793 -28.291 1.00 92.75 250 SER A CA 1
ATOM 2046 C C . SER A 1 250 ? 17.490 -8.344 -28.650 1.00 92.75 250 SER A C 1
ATOM 2048 O O . SER A 1 250 ? 16.827 -7.738 -27.810 1.00 92.75 250 SER A O 1
ATOM 2050 N N . TYR A 1 251 ? 16.989 -8.607 -29.868 1.00 93.00 251 TYR A N 1
ATOM 2051 C CA . TYR A 1 251 ? 15.657 -8.146 -30.303 1.00 93.00 251 TYR A CA 1
ATOM 2052 C C . TYR A 1 251 ? 14.541 -8.561 -29.332 1.00 93.00 251 TYR A C 1
ATOM 2054 O O . TYR A 1 251 ? 13.674 -7.756 -29.002 1.00 93.00 251 TYR A O 1
ATOM 2062 N N . VAL A 1 252 ? 14.591 -9.795 -28.816 1.00 93.94 252 VAL A N 1
ATOM 2063 C CA . VAL A 1 252 ? 13.604 -10.310 -27.850 1.00 93.94 252 VAL A CA 1
ATOM 2064 C C . VAL A 1 252 ? 13.614 -9.506 -26.546 1.00 93.94 252 VAL A C 1
ATOM 2066 O O . VAL A 1 252 ? 12.550 -9.226 -25.996 1.00 93.94 252 VAL A O 1
ATOM 2069 N N . HIS A 1 253 ? 14.790 -9.086 -26.068 1.00 93.62 253 HIS A N 1
ATOM 2070 C CA . HIS A 1 253 ? 14.909 -8.253 -24.868 1.00 93.62 253 HIS A CA 1
ATOM 2071 C C . HIS A 1 253 ? 14.350 -6.847 -25.096 1.00 93.62 253 HIS A C 1
ATOM 2073 O O . HIS A 1 253 ? 13.643 -6.336 -24.230 1.00 93.62 253 HIS A O 1
ATOM 2079 N N . PHE A 1 254 ? 14.588 -6.255 -26.273 1.00 92.69 254 PHE A N 1
ATOM 2080 C CA . PHE A 1 254 ? 13.956 -4.989 -26.649 1.00 92.69 254 PHE A CA 1
ATOM 2081 C C . PHE A 1 254 ? 12.435 -5.109 -26.702 1.00 92.69 254 PHE A C 1
ATOM 2083 O O . PHE A 1 254 ? 11.751 -4.297 -26.089 1.00 92.69 254 PHE A O 1
ATOM 2090 N N . ALA A 1 255 ? 11.909 -6.130 -27.385 1.00 94.06 255 ALA A N 1
ATOM 2091 C CA . ALA A 1 255 ? 10.470 -6.360 -27.480 1.00 94.06 255 ALA A CA 1
ATOM 2092 C C . ALA A 1 255 ? 9.841 -6.529 -26.090 1.00 94.06 255 ALA A C 1
ATOM 2094 O O . ALA A 1 255 ? 8.909 -5.812 -25.750 1.00 94.06 255 ALA A O 1
ATOM 2095 N N . THR A 1 256 ? 10.438 -7.373 -25.242 1.00 93.88 256 THR A N 1
ATOM 2096 C CA . THR A 1 256 ? 9.978 -7.585 -23.859 1.00 93.88 256 THR A CA 1
ATOM 2097 C C . THR A 1 256 ? 9.975 -6.285 -23.053 1.00 93.88 256 THR A C 1
ATOM 2099 O O . THR A 1 256 ? 9.036 -6.020 -22.307 1.00 93.88 256 THR A O 1
ATOM 2102 N N . ARG A 1 257 ? 11.015 -5.454 -23.197 1.00 92.56 257 ARG A N 1
ATOM 2103 C CA . ARG A 1 257 ? 11.103 -4.162 -22.512 1.00 92.56 257 ARG A CA 1
ATOM 2104 C C . ARG A 1 257 ? 10.000 -3.205 -22.961 1.00 92.56 257 ARG A C 1
ATOM 2106 O O . ARG A 1 257 ? 9.367 -2.584 -22.112 1.00 92.56 257 ARG A O 1
ATOM 2113 N N . GLU A 1 258 ? 9.781 -3.069 -24.268 1.00 92.75 258 GLU A N 1
ATOM 2114 C CA . GLU A 1 258 ? 8.722 -2.200 -24.792 1.00 92.75 258 GLU A CA 1
ATOM 2115 C C . GLU A 1 258 ? 7.335 -2.700 -24.370 1.00 92.75 258 GLU A C 1
ATOM 2117 O O . GLU A 1 258 ? 6.542 -1.891 -23.898 1.00 92.75 258 GLU A O 1
ATOM 2122 N N . ASP A 1 259 ? 7.082 -4.014 -24.417 1.00 92.50 259 ASP A N 1
ATOM 2123 C CA . ASP A 1 259 ? 5.827 -4.621 -23.952 1.00 92.50 259 ASP A CA 1
ATOM 2124 C C . ASP A 1 259 ? 5.574 -4.322 -22.464 1.00 92.50 259 ASP A C 1
ATOM 2126 O O . ASP A 1 259 ? 4.461 -3.973 -22.068 1.00 92.50 259 ASP A O 1
ATOM 2130 N N . MET A 1 260 ? 6.613 -4.413 -21.627 1.00 91.75 260 MET A N 1
ATOM 2131 C CA . MET A 1 260 ? 6.531 -4.075 -20.202 1.00 91.75 260 MET A CA 1
ATOM 2132 C C . MET A 1 260 ? 6.221 -2.594 -19.970 1.00 91.75 260 MET A C 1
ATOM 2134 O O . MET A 1 260 ? 5.410 -2.259 -19.103 1.00 91.75 260 MET A O 1
ATOM 2138 N N . LEU A 1 261 ? 6.874 -1.701 -20.718 1.00 91.69 261 LEU A N 1
ATOM 2139 C CA . LEU A 1 261 ? 6.633 -0.263 -20.627 1.00 91.69 261 LEU A CA 1
ATOM 2140 C C . LEU A 1 261 ? 5.224 0.093 -21.112 1.00 91.69 261 LEU A C 1
ATOM 2142 O O . LEU A 1 261 ? 4.542 0.883 -20.466 1.00 91.69 261 LEU A O 1
ATOM 2146 N N . ASP A 1 262 ? 4.765 -0.500 -22.211 1.00 91.94 262 ASP A N 1
ATOM 2147 C CA . ASP A 1 262 ? 3.424 -0.285 -22.755 1.00 91.94 262 ASP A CA 1
ATOM 2148 C C . ASP A 1 262 ? 2.351 -0.800 -21.794 1.00 91.94 262 ASP A C 1
ATOM 2150 O O . ASP A 1 262 ? 1.377 -0.094 -21.524 1.00 91.94 262 ASP A O 1
ATOM 2154 N N . GLU A 1 263 ? 2.560 -1.978 -21.198 1.00 89.88 263 GLU A N 1
ATOM 2155 C CA . GLU A 1 263 ? 1.688 -2.505 -20.150 1.00 89.88 263 GLU A CA 1
ATOM 2156 C C . GLU A 1 263 ? 1.594 -1.529 -18.970 1.00 89.88 263 GLU A C 1
ATOM 2158 O O . GLU A 1 263 ? 0.491 -1.189 -18.534 1.00 89.88 263 GLU A O 1
ATOM 2163 N N . LEU A 1 264 ? 2.731 -1.035 -18.478 1.00 90.38 264 LEU A N 1
ATOM 2164 C CA . LEU A 1 264 ? 2.769 -0.100 -17.359 1.00 90.38 264 LEU A CA 1
ATOM 2165 C C . LEU A 1 264 ? 2.043 1.214 -17.678 1.00 90.38 264 LEU A C 1
ATOM 2167 O O . LEU A 1 264 ? 1.213 1.659 -16.886 1.00 90.38 264 LEU A O 1
ATOM 2171 N N . MET A 1 265 ? 2.319 1.806 -18.841 1.00 91.31 265 MET A N 1
ATOM 2172 C CA . MET A 1 265 ? 1.675 3.048 -19.279 1.00 91.31 265 MET A CA 1
ATOM 2173 C C . MET A 1 265 ? 0.170 2.851 -19.499 1.00 91.31 265 MET A C 1
ATOM 2175 O O . MET A 1 265 ? -0.623 3.730 -19.178 1.00 91.31 265 MET A O 1
ATOM 2179 N N . SER A 1 266 ? -0.254 1.679 -19.981 1.00 90.38 266 SER A N 1
ATOM 2180 C CA . SER A 1 266 ? -1.677 1.351 -20.141 1.00 90.38 266 SER A CA 1
ATOM 2181 C C . SER A 1 266 ? -2.411 1.167 -18.806 1.00 90.38 266 SER A C 1
ATOM 2183 O O . SER A 1 266 ? -3.621 1.390 -18.728 1.00 90.38 266 SER A O 1
ATOM 2185 N N . ALA A 1 267 ? -1.687 0.776 -17.752 1.00 89.50 267 ALA A N 1
ATOM 2186 C CA . ALA A 1 267 ? -2.212 0.626 -16.398 1.00 89.50 267 ALA A CA 1
ATOM 2187 C C . ALA A 1 267 ? -2.250 1.952 -15.617 1.00 89.50 267 ALA A C 1
ATOM 2189 O O . ALA A 1 267 ? -2.820 1.996 -14.522 1.00 89.50 267 ALA A O 1
ATOM 2190 N N . GLN A 1 268 ? -1.652 3.018 -16.156 1.00 90.50 268 GLN A N 1
ATOM 2191 C CA . GLN A 1 268 ? -1.671 4.343 -15.556 1.00 90.50 268 GLN A CA 1
ATOM 2192 C C . GLN A 1 268 ? -3.110 4.880 -15.480 1.00 90.50 268 GLN A C 1
ATOM 2194 O O . GLN A 1 268 ? -3.904 4.674 -16.406 1.00 90.50 268 GLN A O 1
ATOM 2199 N N . PRO A 1 269 ? -3.489 5.558 -14.380 1.00 90.44 269 PRO A N 1
ATOM 2200 C CA . PRO A 1 269 ? -4.770 6.248 -14.316 1.00 90.44 269 PRO A CA 1
ATOM 2201 C C . PRO A 1 269 ? -4.919 7.199 -15.505 1.00 90.44 269 PRO A C 1
ATOM 2203 O O . PRO A 1 269 ? -3.957 7.838 -15.907 1.00 90.44 269 PRO A O 1
ATOM 2206 N N . LYS A 1 270 ? -6.123 7.309 -16.070 1.00 90.62 270 LYS A N 1
ATOM 2207 C CA . LYS A 1 270 ? -6.374 8.259 -17.169 1.00 90.62 270 LYS A CA 1
ATOM 2208 C C . LYS A 1 270 ? -6.523 9.694 -16.679 1.00 90.62 270 LYS A C 1
ATOM 2210 O O . LYS A 1 270 ? -6.279 10.626 -17.431 1.00 90.62 270 LYS A O 1
ATOM 2215 N N . GLU A 1 271 ? -6.947 9.845 -15.430 1.00 92.75 271 GLU A N 1
ATOM 2216 C CA . GLU A 1 271 ? -7.200 11.127 -14.792 1.00 92.75 271 GLU A CA 1
ATOM 2217 C C . GLU A 1 271 ? -6.785 11.058 -13.318 1.00 92.75 271 GLU A C 1
ATOM 2219 O O . GLU A 1 271 ? -6.896 9.992 -12.689 1.00 92.75 271 GLU A O 1
ATOM 2224 N N . PRO A 1 272 ? -6.330 12.183 -12.742 1.00 92.88 272 PRO A N 1
ATOM 2225 C CA . PRO A 1 272 ? -6.077 12.269 -11.317 1.00 92.88 272 PRO A CA 1
ATOM 2226 C C . PRO A 1 272 ? -7.387 12.089 -10.547 1.00 92.88 272 PRO A C 1
ATOM 2228 O O . PRO A 1 272 ? -8.426 12.666 -10.863 1.00 92.88 272 PRO A O 1
ATOM 2231 N N . SER A 1 273 ? -7.334 11.276 -9.502 1.00 92.50 273 SER A N 1
ATOM 2232 C CA . SER A 1 273 ? -8.465 11.022 -8.620 1.00 92.50 273 SER A CA 1
ATOM 2233 C C . SER A 1 273 ? -8.513 12.062 -7.503 1.00 92.50 273 SER A C 1
ATOM 2235 O O . SER A 1 273 ? -7.506 12.352 -6.859 1.00 92.50 273 SER A O 1
ATOM 2237 N N . ILE A 1 274 ? -9.700 12.599 -7.229 1.00 93.44 274 ILE A N 1
ATOM 2238 C CA . ILE A 1 274 ? -9.907 13.588 -6.166 1.00 93.44 274 ILE A CA 1
ATOM 2239 C C . ILE A 1 274 ? -10.382 12.866 -4.899 1.00 93.44 274 ILE A C 1
ATOM 2241 O O . ILE A 1 274 ? -11.358 12.105 -4.919 1.00 93.44 274 ILE A O 1
ATOM 2245 N N . LEU A 1 275 ? -9.690 13.086 -3.778 1.00 92.69 275 LEU A N 1
ATOM 2246 C CA . LEU A 1 275 ? -10.176 12.644 -2.472 1.00 92.69 275 LEU A CA 1
ATOM 2247 C C . LEU A 1 275 ? -11.370 13.498 -2.049 1.00 92.69 275 LEU A C 1
ATOM 2249 O O . LEU A 1 275 ? -11.405 14.704 -2.267 1.00 92.69 275 LEU A O 1
ATOM 2253 N N . ALA A 1 276 ? -12.345 12.870 -1.391 1.00 92.12 276 ALA A N 1
ATOM 2254 C CA . ALA A 1 276 ? -13.394 13.632 -0.727 1.00 92.12 276 ALA A CA 1
ATOM 2255 C C . ALA A 1 276 ? -12.759 14.544 0.333 1.00 92.12 276 ALA A C 1
ATOM 2257 O O . ALA A 1 276 ? -11.837 14.110 1.027 1.00 92.12 276 ALA A O 1
ATOM 2258 N N . GLU A 1 277 ? -13.287 15.757 0.487 1.00 93.06 277 GLU A N 1
ATOM 2259 C CA . GLU A 1 277 ? -12.723 16.799 1.355 1.00 93.06 277 GLU A CA 1
ATOM 2260 C C . GLU A 1 277 ? -12.335 16.302 2.765 1.00 93.06 277 GLU A C 1
ATOM 2262 O O . GLU A 1 277 ? -11.200 16.548 3.170 1.00 93.06 277 GLU A O 1
ATOM 2267 N N . PRO A 1 278 ? -13.150 15.503 3.494 1.00 90.44 278 PRO A N 1
ATOM 2268 C CA . PRO A 1 278 ? -12.748 15.014 4.817 1.00 90.44 278 PRO A CA 1
ATOM 2269 C C . PRO A 1 278 ? -11.491 14.133 4.798 1.00 90.44 278 PRO A C 1
ATOM 2271 O O . PRO A 1 278 ? -10.710 14.148 5.744 1.00 90.44 278 PRO A O 1
ATOM 2274 N N . LEU A 1 279 ?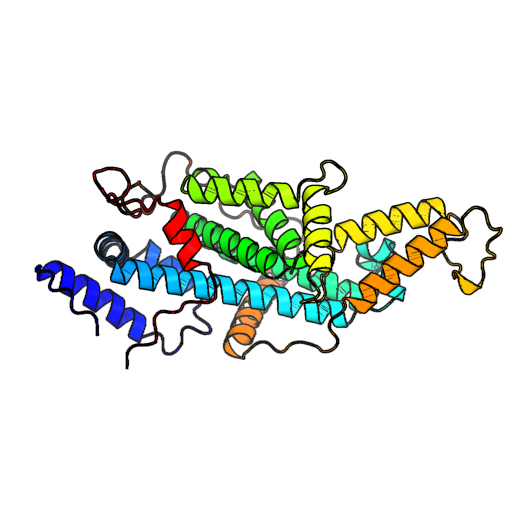 -11.284 13.364 3.725 1.00 91.00 279 LEU A N 1
ATOM 2275 C CA . LEU A 1 279 ? -10.113 12.498 3.566 1.00 91.00 279 LEU A CA 1
ATOM 2276 C C . LEU A 1 279 ? -8.888 13.281 3.103 1.00 91.00 279 LEU A C 1
ATOM 2278 O O . LEU A 1 279 ? -7.777 12.954 3.512 1.00 91.00 279 LEU A O 1
ATOM 2282 N N . GLN A 1 280 ? -9.094 14.306 2.274 1.00 92.25 280 GLN A N 1
ATOM 2283 C CA . GLN A 1 280 ? -8.025 15.219 1.889 1.00 92.25 280 GLN A CA 1
ATOM 2284 C C . GLN A 1 280 ? -7.522 15.988 3.114 1.00 92.25 280 GLN A C 1
ATOM 2286 O O . GLN A 1 280 ? -6.331 15.962 3.391 1.00 92.25 280 GLN A O 1
ATOM 2291 N N . ASN A 1 281 ? -8.430 16.551 3.917 1.00 90.94 281 ASN A N 1
ATOM 2292 C CA . ASN A 1 281 ? -8.091 17.241 5.163 1.00 90.94 281 ASN A CA 1
ATOM 2293 C C . ASN A 1 281 ? -7.337 16.330 6.139 1.00 90.94 281 ASN A C 1
ATOM 2295 O O . ASN A 1 281 ? -6.392 16.768 6.795 1.00 90.94 281 ASN A O 1
ATOM 2299 N N . LEU A 1 282 ? -7.741 15.058 6.224 1.00 88.75 282 LEU A N 1
ATOM 2300 C CA . LEU A 1 282 ? -7.051 14.063 7.035 1.00 88.75 282 LEU A CA 1
ATOM 2301 C C . LEU A 1 282 ? -5.610 13.860 6.547 1.00 88.75 282 LEU A C 1
ATOM 2303 O O . LEU A 1 282 ? -4.677 13.976 7.336 1.00 88.75 282 LEU A O 1
ATOM 2307 N N . PHE A 1 283 ? -5.417 13.628 5.248 1.00 89.19 283 PHE A N 1
ATOM 2308 C CA . PHE A 1 283 ? -4.089 13.458 4.656 1.00 89.19 283 PHE A CA 1
ATOM 2309 C C . PHE A 1 283 ? -3.208 14.713 4.786 1.00 89.19 283 PHE A C 1
ATOM 2311 O O . PHE A 1 283 ? -2.027 14.607 5.120 1.00 89.19 283 PHE A O 1
ATOM 2318 N N . ASP A 1 284 ? -3.776 15.901 4.582 1.00 90.88 284 ASP A N 1
ATOM 2319 C CA . ASP A 1 284 ? -3.063 17.175 4.694 1.00 90.88 284 ASP A CA 1
ATOM 2320 C C . ASP A 1 284 ? -2.609 17.438 6.131 1.00 90.88 284 ASP A C 1
ATOM 2322 O O . ASP A 1 284 ? -1.485 17.892 6.351 1.00 90.88 284 ASP A O 1
ATOM 2326 N N . LYS A 1 285 ? -3.455 17.122 7.123 1.00 88.69 285 LYS A N 1
ATOM 2327 C CA . LYS A 1 285 ? -3.103 17.210 8.547 1.00 88.69 285 LYS A CA 1
ATOM 2328 C C . LYS A 1 285 ? -1.856 16.372 8.851 1.00 88.69 285 LYS A C 1
ATOM 2330 O O . LYS A 1 285 ? -0.939 16.882 9.489 1.00 88.69 285 LYS A O 1
ATOM 2335 N N . PHE A 1 286 ? -1.801 15.134 8.358 1.00 85.00 286 PHE A N 1
ATOM 2336 C CA . PHE A 1 286 ? -0.648 14.246 8.548 1.00 85.00 286 PHE A CA 1
ATOM 2337 C C . PHE A 1 286 ? 0.593 14.697 7.773 1.00 85.00 286 PHE A C 1
ATOM 2339 O O . PHE A 1 286 ? 1.693 14.722 8.315 1.00 85.00 286 PHE A O 1
ATOM 2346 N N . SER A 1 287 ? 0.426 15.113 6.519 1.00 87.75 287 SER A N 1
ATOM 2347 C CA . SER A 1 287 ? 1.546 15.595 5.701 1.00 87.75 287 SER A CA 1
ATOM 2348 C C . SER A 1 287 ? 2.226 16.813 6.335 1.00 87.75 287 SER A C 1
ATOM 2350 O O . SER A 1 287 ? 3.452 16.932 6.308 1.00 87.75 287 SER A O 1
ATOM 2352 N N . ARG A 1 288 ? 1.442 17.707 6.957 1.00 88.88 288 ARG A N 1
ATOM 2353 C CA . ARG A 1 288 ? 1.969 18.871 7.681 1.00 88.88 288 ARG A CA 1
ATOM 2354 C C . ARG A 1 288 ? 2.739 18.468 8.934 1.00 88.88 288 ARG A C 1
ATOM 2356 O O . ARG A 1 288 ? 3.838 18.979 9.110 1.00 88.88 288 ARG A O 1
ATOM 2363 N N . SER A 1 289 ? 2.213 17.556 9.760 1.00 84.12 289 SER A N 1
ATOM 2364 C CA . SER A 1 289 ? 2.906 17.140 10.993 1.00 84.12 289 SER A CA 1
ATOM 2365 C C . SER A 1 289 ? 4.278 16.540 10.694 1.00 84.12 289 SER A C 1
ATOM 2367 O O . SER A 1 289 ? 5.265 16.948 11.293 1.00 84.12 289 SER A O 1
ATOM 2369 N N . ILE A 1 290 ? 4.345 15.677 9.679 1.00 81.75 290 ILE A N 1
ATOM 2370 C CA . ILE A 1 290 ? 5.588 15.042 9.230 1.00 81.75 290 ILE A CA 1
ATOM 2371 C C . ILE A 1 290 ? 6.606 16.082 8.732 1.00 81.75 290 ILE A C 1
ATOM 2373 O O . ILE A 1 290 ? 7.791 16.023 9.057 1.00 81.75 290 ILE A O 1
ATOM 2377 N N . THR A 1 291 ? 6.151 17.060 7.941 1.00 82.12 291 THR A N 1
ATOM 2378 C CA . THR A 1 291 ? 7.046 18.087 7.384 1.00 82.12 291 THR A CA 1
ATOM 2379 C C . THR A 1 291 ? 7.604 18.984 8.492 1.00 82.12 291 THR A C 1
ATOM 2381 O O . THR A 1 291 ? 8.794 19.293 8.492 1.00 82.12 291 THR A O 1
ATOM 2384 N N . THR A 1 292 ? 6.772 19.371 9.464 1.00 80.81 292 THR A N 1
ATOM 2385 C CA . THR A 1 292 ? 7.207 20.193 10.601 1.00 80.81 292 THR A CA 1
ATOM 2386 C C . THR A 1 292 ? 8.255 19.477 11.450 1.00 80.81 292 THR A C 1
ATOM 2388 O O . THR A 1 292 ? 9.288 20.078 11.735 1.00 80.81 292 THR A O 1
ATOM 2391 N N . GLU A 1 293 ? 8.047 18.197 11.771 1.00 71.06 293 GLU A N 1
ATOM 2392 C CA . GLU A 1 293 ? 9.000 17.382 12.541 1.00 71.06 293 GLU A CA 1
ATOM 2393 C C . GLU A 1 293 ? 10.367 17.290 11.839 1.00 71.06 293 GLU A C 1
ATOM 2395 O O . GLU A 1 293 ? 11.405 17.479 12.474 1.00 71.06 293 GLU A O 1
ATOM 2400 N N . SER A 1 294 ? 10.379 17.128 10.509 1.00 65.62 294 SER A N 1
ATOM 2401 C CA . SER A 1 294 ? 11.625 17.059 9.729 1.00 65.62 294 SER A CA 1
ATOM 2402 C C . SER A 1 294 ? 12.414 18.375 9.664 1.00 65.62 294 SER A C 1
ATOM 2404 O O . SER A 1 294 ? 13.634 18.355 9.533 1.00 65.62 294 SER A O 1
ATOM 2406 N N . SER A 1 295 ? 11.739 19.527 9.767 1.00 62.69 295 SER A N 1
ATOM 2407 C CA . SER A 1 295 ? 12.389 20.847 9.705 1.00 62.69 295 SER A CA 1
ATOM 2408 C C . SER A 1 295 ? 13.052 21.268 11.017 1.00 62.69 295 SER A C 1
ATOM 2410 O O . SER A 1 295 ? 13.905 22.149 11.026 1.00 62.69 295 SER A O 1
ATOM 2412 N N . THR A 1 296 ? 12.678 20.634 12.128 1.00 61.16 296 THR A N 1
ATOM 2413 C CA . THR A 1 296 ? 13.240 20.907 13.457 1.00 61.16 296 THR A CA 1
ATOM 2414 C C . THR A 1 296 ? 14.450 20.036 13.805 1.00 61.16 296 THR A C 1
ATOM 2416 O O . THR A 1 296 ? 15.086 20.274 14.828 1.00 61.16 296 THR A O 1
ATOM 2419 N N . SER A 1 297 ? 14.802 19.062 12.958 1.00 52.34 297 SER A N 1
ATOM 2420 C CA . SER A 1 297 ? 15.942 18.157 13.142 1.00 52.34 297 SER A CA 1
ATOM 2421 C C . SER A 1 297 ? 16.981 18.337 12.022 1.00 52.34 297 SER A C 1
ATOM 2423 O O . SER A 1 297 ? 17.110 17.486 11.142 1.00 52.34 297 SER A O 1
ATOM 2425 N N . GLU A 1 298 ? 17.723 19.448 12.018 1.00 45.12 298 GLU A N 1
ATOM 2426 C CA . GLU A 1 298 ? 18.814 19.660 11.043 1.00 45.12 298 GLU A CA 1
ATOM 2427 C C . GLU A 1 298 ? 20.043 18.754 11.274 1.00 45.12 298 GLU A C 1
ATOM 2429 O O . GLU A 1 298 ? 20.886 18.639 10.387 1.00 45.12 298 GLU A O 1
ATOM 2434 N N . ASP A 1 299 ? 20.102 17.994 12.374 1.00 42.81 299 ASP A N 1
ATOM 2435 C CA . ASP A 1 299 ? 21.070 16.903 12.556 1.00 42.81 299 ASP A CA 1
ATOM 2436 C C . ASP A 1 299 ? 20.486 15.565 12.064 1.00 42.81 299 ASP A C 1
ATOM 2438 O O . ASP A 1 299 ? 20.098 14.669 12.818 1.00 42.81 299 ASP A O 1
ATOM 2442 N N . ALA A 1 300 ? 20.401 15.445 10.739 1.00 40.81 300 ALA A N 1
ATOM 2443 C CA . ALA A 1 300 ? 19.850 14.306 10.014 1.00 40.81 300 ALA A CA 1
ATOM 2444 C C . ALA A 1 300 ? 20.710 13.025 10.147 1.00 40.81 300 ALA A C 1
ATOM 2446 O O . ALA A 1 300 ? 21.433 12.638 9.230 1.00 40.81 300 ALA A O 1
ATOM 2447 N N . SER A 1 301 ? 20.610 12.330 11.284 1.00 38.66 301 SER A N 1
ATOM 2448 C CA . SER A 1 301 ? 20.887 10.881 11.370 1.00 38.66 301 SER A CA 1
ATOM 2449 C C . SER A 1 301 ? 20.137 10.148 12.488 1.00 38.66 301 SER A C 1
ATOM 2451 O O . SER A 1 301 ? 20.066 8.920 12.461 1.00 38.66 301 SER A O 1
ATOM 2453 N N . SER A 1 302 ? 19.519 10.856 13.437 1.00 37.66 302 SER A N 1
ATOM 2454 C CA . SER A 1 302 ? 18.688 10.222 14.458 1.00 37.66 302 SER A CA 1
ATOM 2455 C C . SER A 1 302 ? 17.251 10.107 13.958 1.00 37.66 302 SER A C 1
ATOM 2457 O O . SER A 1 302 ? 16.466 11.046 14.065 1.00 37.66 302 SER A O 1
ATOM 2459 N N . VAL A 1 303 ? 16.899 8.942 13.409 1.00 48.31 303 VAL A N 1
ATOM 2460 C CA . VAL A 1 303 ? 15.501 8.488 13.412 1.00 48.31 303 VAL A CA 1
ATOM 2461 C C . VAL A 1 303 ? 15.014 8.636 14.852 1.00 48.31 303 VAL A C 1
ATOM 2463 O O . VAL A 1 303 ? 15.660 8.082 15.740 1.00 48.31 303 VAL A O 1
ATOM 2466 N N . GLU A 1 304 ? 13.946 9.403 15.098 1.00 49.25 304 GLU A N 1
ATOM 2467 C CA . GLU A 1 304 ? 13.330 9.471 16.427 1.00 49.25 304 GLU A CA 1
ATOM 2468 C C . GLU A 1 304 ? 13.126 8.039 16.937 1.00 49.25 304 GLU A C 1
ATOM 2470 O O . GLU A 1 304 ? 12.360 7.254 16.368 1.00 49.25 304 GLU A O 1
ATOM 2475 N N . GLU A 1 305 ? 13.867 7.672 17.985 1.00 51.12 305 GLU A N 1
ATOM 2476 C CA . GLU A 1 305 ? 13.670 6.414 18.688 1.00 51.12 305 GLU A CA 1
ATOM 2477 C C . GLU A 1 305 ? 12.321 6.504 19.401 1.00 51.12 305 GLU A C 1
ATOM 2479 O O . GLU A 1 305 ? 12.216 6.933 20.551 1.00 51.12 305 GLU A O 1
ATOM 2484 N N . PHE A 1 306 ? 11.253 6.102 18.706 1.00 59.31 306 PHE A N 1
ATOM 2485 C CA . PHE A 1 306 ? 9.990 5.792 19.363 1.00 59.31 306 PHE A CA 1
ATOM 2486 C C . PHE A 1 306 ? 10.280 4.820 20.513 1.00 59.31 306 PHE A C 1
ATOM 2488 O O . PHE A 1 306 ? 11.063 3.886 20.299 1.00 59.31 306 PHE A O 1
ATOM 2495 N N . PRO A 1 307 ? 9.657 4.999 21.697 1.00 56.31 307 PRO A N 1
ATOM 2496 C CA . PRO A 1 307 ? 9.986 4.257 22.908 1.00 56.31 307 PRO A CA 1
ATOM 2497 C C . PRO A 1 307 ? 10.239 2.774 22.625 1.00 56.31 307 PRO A C 1
ATOM 2499 O O . PRO A 1 307 ? 9.349 2.041 22.178 1.00 56.31 307 PRO A O 1
ATOM 2502 N N . LEU A 1 308 ? 11.494 2.373 22.824 1.00 54.78 308 LEU A N 1
ATOM 2503 C CA . LEU A 1 308 ? 12.012 1.060 22.475 1.00 54.78 308 LEU A CA 1
ATOM 2504 C C . LEU A 1 308 ? 11.361 -0.012 23.357 1.00 54.78 308 LEU A C 1
ATOM 2506 O O . LEU A 1 308 ? 11.515 -0.014 24.575 1.00 54.78 308 LEU A O 1
ATOM 2510 N N . ALA A 1 309 ? 10.692 -0.947 22.684 1.00 55.62 309 ALA A N 1
ATOM 2511 C CA . ALA A 1 309 ? 10.056 -2.159 23.195 1.00 55.62 309 ALA A CA 1
ATOM 2512 C C . ALA A 1 309 ? 8.697 -1.987 23.905 1.00 55.62 309 ALA A C 1
ATOM 2514 O O . ALA A 1 309 ? 8.576 -1.427 24.992 1.00 55.62 309 ALA A O 1
ATOM 2515 N N . LEU A 1 310 ? 7.672 -2.619 23.314 1.00 56.69 310 LEU A N 1
ATOM 2516 C CA . LEU A 1 310 ? 6.488 -3.069 24.050 1.00 56.69 310 LEU A CA 1
ATOM 2517 C C . LEU A 1 310 ? 6.947 -3.887 25.259 1.00 56.69 310 LEU A C 1
ATOM 2519 O O . LEU A 1 310 ? 7.802 -4.770 25.127 1.00 56.69 310 LEU A O 1
ATOM 2523 N N . ASN A 1 311 ? 6.360 -3.634 26.428 1.00 58.38 311 ASN A N 1
ATOM 2524 C CA . ASN A 1 311 ? 6.654 -4.439 27.606 1.00 58.38 311 ASN A CA 1
ATOM 2525 C C . ASN A 1 311 ? 6.151 -5.873 27.372 1.00 58.38 311 ASN A C 1
ATOM 2527 O O . ASN A 1 311 ? 4.960 -6.166 27.503 1.00 58.38 311 ASN A O 1
ATOM 2531 N N . THR A 1 312 ? 7.080 -6.770 27.033 1.00 55.31 312 THR A N 1
ATOM 2532 C CA . THR A 1 312 ? 6.825 -8.165 26.634 1.00 55.31 312 THR A CA 1
ATOM 2533 C C . THR A 1 312 ? 6.114 -8.991 27.710 1.00 55.31 312 THR A C 1
ATOM 2535 O O . THR A 1 312 ? 5.506 -10.014 27.391 1.00 55.31 312 THR A O 1
ATOM 2538 N N . ASN A 1 313 ? 6.127 -8.534 28.967 1.00 55.88 313 ASN A N 1
ATOM 2539 C CA . ASN A 1 313 ? 5.459 -9.195 30.087 1.00 55.88 313 ASN A CA 1
ATOM 2540 C C . ASN A 1 313 ? 3.986 -8.793 30.247 1.00 55.88 313 ASN A C 1
ATOM 2542 O O . ASN A 1 313 ? 3.210 -9.516 30.877 1.00 55.88 313 ASN A O 1
ATOM 2546 N N . THR A 1 314 ? 3.563 -7.678 29.655 1.00 55.09 314 THR A N 1
ATOM 2547 C CA . THR A 1 314 ? 2.171 -7.214 29.695 1.00 55.09 314 THR A CA 1
ATOM 2548 C C . THR A 1 314 ? 1.469 -7.619 28.409 1.00 55.09 314 THR A C 1
ATOM 2550 O O . THR A 1 314 ? 1.574 -6.971 27.372 1.00 55.09 314 THR A O 1
ATOM 2553 N N . ARG A 1 315 ? 0.708 -8.717 28.462 1.00 55.72 315 ARG A N 1
ATOM 2554 C CA . ARG A 1 315 ? -0.287 -8.986 27.418 1.00 55.72 315 ARG A CA 1
ATOM 2555 C C . ARG A 1 315 ? -1.319 -7.866 27.441 1.00 55.72 315 ARG A C 1
ATOM 2557 O O . ARG A 1 315 ? -1.810 -7.529 28.518 1.00 55.72 315 ARG A O 1
ATOM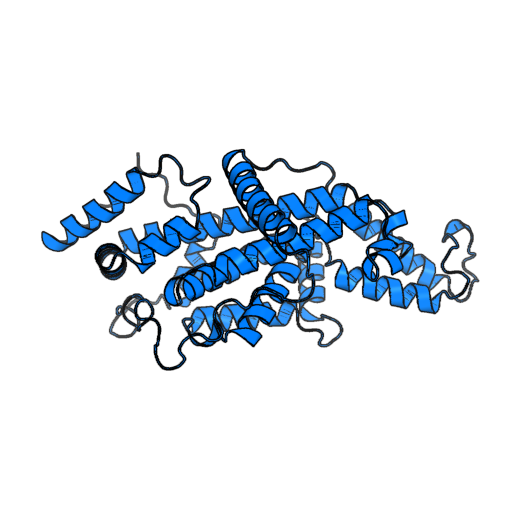 2564 N N . SER A 1 316 ? -1.666 -7.359 26.257 1.00 52.69 316 SER A N 1
ATOM 2565 C CA . SER A 1 316 ? -2.707 -6.350 26.081 1.00 52.69 316 SER A CA 1
ATOM 2566 C C . SER A 1 316 ? -3.913 -6.636 26.974 1.00 52.69 316 SER A C 1
ATOM 2568 O O . SER A 1 316 ? -4.493 -7.728 26.935 1.00 52.69 316 SER A O 1
ATOM 2570 N N . THR A 1 317 ? -4.294 -5.667 27.806 1.00 54.38 317 THR A N 1
ATOM 2571 C CA . THR A 1 317 ? -5.430 -5.848 28.720 1.00 54.38 317 THR A CA 1
ATOM 2572 C C . THR A 1 317 ? -6.751 -5.755 27.970 1.00 54.38 317 THR A C 1
ATOM 2574 O O . THR A 1 317 ? -7.715 -6.457 28.325 1.00 54.38 317 THR A O 1
ATOM 2577 N N . LEU A 1 318 ? -6.776 -4.978 26.876 1.00 51.06 318 LEU A N 1
ATOM 2578 C CA . LEU A 1 318 ? -7.871 -5.022 25.927 1.00 51.06 318 LEU A CA 1
ATOM 2579 C C . LEU A 1 318 ? -8.007 -6.437 25.368 1.00 51.06 318 LEU A C 1
ATOM 2581 O O . LEU A 1 318 ? -9.037 -7.066 25.610 1.00 51.06 318 LEU A O 1
ATOM 2585 N N . TYR A 1 319 ? -6.962 -6.968 24.733 1.00 49.78 319 TYR A N 1
ATOM 2586 C CA . TYR A 1 319 ? -7.000 -8.230 23.984 1.00 49.78 319 TYR A CA 1
ATOM 2587 C C . TYR A 1 319 ? -6.670 -9.491 24.789 1.00 49.78 319 TYR A C 1
ATOM 2589 O O . TYR A 1 319 ? -6.538 -10.576 24.217 1.00 49.78 319 TYR A O 1
ATOM 2597 N N . SER A 1 320 ? -6.679 -9.421 26.126 1.00 47.19 320 SER A N 1
ATOM 2598 C CA . SER A 1 320 ? -7.010 -10.609 26.918 1.00 47.19 320 SER A CA 1
ATOM 2599 C C . SER A 1 320 ? -8.279 -11.227 26.314 1.00 47.19 320 SER A C 1
ATOM 2601 O O . SER A 1 320 ? -9.142 -10.487 25.836 1.00 47.19 320 SER A O 1
ATOM 2603 N N . GLN A 1 321 ? -8.400 -12.561 26.299 1.00 45.62 321 GLN A N 1
ATOM 2604 C CA . GLN A 1 321 ? -9.436 -13.369 25.609 1.00 45.62 321 GLN A CA 1
ATOM 2605 C C . GLN A 1 321 ? -10.917 -12.930 25.800 1.00 45.62 321 GLN A C 1
ATOM 2607 O O . GLN A 1 321 ? -11.826 -13.588 25.313 1.00 45.62 321 GLN A O 1
ATOM 2612 N N . LYS A 1 322 ? -11.170 -11.853 26.549 1.00 39.12 322 LYS A N 1
ATOM 2613 C CA . LYS A 1 322 ? -12.435 -11.274 26.976 1.00 39.12 322 LYS A CA 1
ATOM 2614 C C . LYS A 1 322 ? -12.947 -10.080 26.149 1.00 39.12 322 LYS A C 1
ATOM 2616 O O . LYS A 1 322 ? -14.133 -9.812 26.294 1.00 39.12 322 LYS A O 1
ATOM 2621 N N . LEU A 1 323 ? -12.145 -9.301 25.386 1.00 41.91 323 LEU A N 1
ATOM 2622 C CA . LEU A 1 323 ? -12.701 -8.358 24.358 1.00 41.91 323 LEU A CA 1
ATOM 2623 C C . LEU A 1 323 ? -13.054 -9.051 23.056 1.00 41.91 323 LEU A C 1
ATOM 2625 O O . LEU A 1 323 ? -13.952 -8.598 22.351 1.00 41.91 323 LEU A O 1
ATOM 2629 N N . HIS A 1 324 ? -12.412 -10.183 22.806 1.00 46.56 324 HIS A N 1
ATOM 2630 C CA . HIS A 1 324 ? -13.032 -11.209 22.004 1.00 46.56 324 HIS A CA 1
ATOM 2631 C C . HIS A 1 324 ? -14.234 -11.756 22.783 1.00 46.56 324 HIS A C 1
ATOM 2633 O O . HIS A 1 324 ? -14.115 -12.013 23.985 1.00 46.56 324 HIS A O 1
ATOM 2639 N N . PRO A 1 325 ? -15.411 -11.894 22.159 1.00 38.72 325 PRO A N 1
ATOM 2640 C CA . PRO A 1 325 ? -16.520 -12.618 22.739 1.00 38.72 325 PRO A CA 1
ATOM 2641 C C . PRO A 1 325 ? -16.026 -13.958 23.282 1.00 38.72 325 PRO A C 1
ATOM 2643 O O . PRO A 1 325 ? -15.700 -14.883 22.544 1.00 38.72 325 PRO A O 1
ATOM 2646 N N . THR A 1 326 ? -16.087 -14.117 24.598 1.00 34.62 326 THR A N 1
ATOM 2647 C CA . THR A 1 326 ? -16.018 -15.421 25.269 1.00 34.62 326 THR A CA 1
ATOM 2648 C C . THR A 1 326 ? -17.211 -16.330 24.919 1.00 34.62 326 THR A C 1
ATOM 2650 O O . THR A 1 326 ? -17.393 -17.378 25.532 1.00 34.62 326 THR A O 1
ATOM 2653 N N . LEU A 1 327 ? -18.002 -15.965 23.902 1.00 34.91 327 LEU A N 1
ATOM 2654 C CA . LEU A 1 327 ? -18.965 -16.815 23.206 1.00 34.91 327 LEU A CA 1
ATOM 2655 C C . LEU A 1 327 ? -18.303 -17.838 22.264 1.00 34.91 327 LEU A C 1
ATOM 2657 O O . LEU A 1 327 ? -18.985 -18.758 21.826 1.00 34.91 327 LEU A O 1
ATOM 2661 N N . TRP A 1 328 ? -17.003 -17.733 21.964 1.00 45.28 328 TRP A N 1
ATOM 2662 C CA . TRP A 1 328 ? -16.377 -18.562 20.918 1.00 45.28 328 TRP A CA 1
ATOM 2663 C C . TRP A 1 328 ? -15.632 -19.810 21.404 1.00 45.28 328 TRP A C 1
ATOM 2665 O O . TRP A 1 328 ? -15.228 -20.627 20.587 1.00 45.28 328 TRP A O 1
ATOM 2675 N N . SER A 1 329 ? -15.514 -20.027 22.719 1.00 35.06 329 SER A N 1
ATOM 2676 C CA . SER A 1 329 ? -14.925 -21.259 23.280 1.00 35.06 329 SER A CA 1
ATOM 2677 C C . SER A 1 329 ? -15.851 -22.052 24.203 1.00 35.06 329 SER A C 1
ATOM 2679 O O . SER A 1 329 ? -15.498 -23.155 24.620 1.00 35.06 329 SER A O 1
ATOM 2681 N N . LYS A 1 330 ? -17.059 -21.564 24.516 1.00 38.12 330 LYS A N 1
ATOM 2682 C CA . LYS A 1 330 ? -18.028 -22.325 25.321 1.00 38.12 330 LYS A CA 1
ATOM 2683 C C . LYS A 1 330 ? -19.450 -22.197 24.772 1.00 38.12 330 LYS A C 1
ATOM 2685 O O . LYS A 1 330 ? -20.166 -21.255 25.081 1.00 38.12 330 LYS A O 1
ATOM 2690 N N . ARG A 1 331 ? -19.851 -23.239 24.029 1.00 36.81 331 ARG A N 1
ATOM 2691 C CA . ARG A 1 331 ? -21.223 -23.593 23.614 1.00 36.81 331 ARG A CA 1
ATOM 2692 C C . ARG A 1 331 ? -21.942 -22.573 22.716 1.00 36.81 331 ARG A C 1
ATOM 2694 O O . ARG A 1 331 ? -22.909 -21.949 23.137 1.00 36.81 331 ARG A O 1
ATOM 2701 N N . ALA A 1 332 ? -21.585 -22.549 21.436 1.00 32.28 332 ALA A N 1
ATOM 2702 C CA . ALA A 1 332 ? -22.541 -22.239 20.374 1.00 32.28 332 ALA A CA 1
ATOM 2703 C C . ALA A 1 332 ? -22.707 -23.488 19.496 1.00 32.28 332 ALA A C 1
ATOM 2705 O O . ALA A 1 332 ? -21.880 -23.787 18.642 1.00 32.28 332 ALA A O 1
ATOM 2706 N N . ARG A 1 333 ? -23.771 -24.257 19.756 1.00 32.72 333 ARG A N 1
ATOM 2707 C CA . ARG A 1 333 ? -24.368 -25.132 18.743 1.00 32.72 333 ARG A CA 1
ATOM 2708 C C . ARG A 1 333 ? -24.997 -24.197 17.711 1.00 32.72 333 ARG A C 1
ATOM 2710 O O . ARG A 1 333 ? -25.989 -23.573 18.067 1.00 32.72 333 ARG A O 1
ATOM 2717 N N . LEU A 1 334 ? -24.371 -24.045 16.541 1.00 36.53 334 LEU A N 1
ATOM 2718 C CA . LEU A 1 334 ? -24.917 -23.601 15.242 1.00 36.53 334 LEU A CA 1
ATOM 2719 C C . LEU A 1 334 ? -23.743 -23.136 14.352 1.00 36.53 334 LEU A C 1
ATOM 2721 O O . LEU A 1 334 ? -23.389 -21.964 14.377 1.00 36.53 334 LEU A O 1
ATOM 2725 N N . ASP A 1 335 ? -23.116 -24.088 13.650 1.00 39.88 335 ASP A N 1
ATOM 2726 C CA . ASP A 1 335 ? -22.436 -24.072 12.329 1.00 39.88 335 ASP A CA 1
ATOM 2727 C C . ASP A 1 335 ? -21.679 -22.848 11.767 1.00 39.88 335 ASP A C 1
ATOM 2729 O O . ASP A 1 335 ? -21.231 -22.885 10.622 1.00 39.88 335 ASP A O 1
ATOM 2733 N N . LYS A 1 336 ? -21.448 -21.774 12.519 1.00 41.69 336 LYS A N 1
ATOM 2734 C CA . LYS A 1 336 ? -20.658 -20.627 12.058 1.00 41.69 336 LYS A CA 1
ATOM 2735 C C . LYS A 1 336 ? -19.402 -20.475 12.902 1.00 41.69 336 LYS A C 1
ATOM 2737 O O . LYS A 1 336 ? -19.418 -19.902 13.987 1.00 41.69 336 LYS A O 1
ATOM 2742 N N . THR A 1 337 ? -18.296 -20.997 12.379 1.00 48.22 337 THR A N 1
ATOM 2743 C CA . THR A 1 337 ? -16.945 -20.751 12.894 1.00 48.22 337 THR A CA 1
ATOM 2744 C C . THR A 1 337 ? -16.612 -19.256 12.833 1.00 48.22 337 THR A C 1
ATOM 2746 O O . THR A 1 337 ? -17.107 -18.556 11.943 1.00 48.22 337 THR A O 1
ATOM 2749 N N . ASP A 1 338 ? -15.725 -18.796 13.724 1.00 44.03 338 ASP A N 1
ATOM 2750 C CA . ASP A 1 338 ? -15.137 -17.437 13.800 1.00 44.03 338 ASP A CA 1
ATOM 2751 C C . ASP A 1 338 ? -14.767 -16.876 12.404 1.00 44.03 338 ASP A C 1
ATOM 2753 O O . ASP A 1 338 ? -15.021 -15.722 12.060 1.00 44.03 338 ASP A O 1
ATOM 2757 N N . HIS A 1 339 ? -14.312 -17.774 11.527 1.00 43.78 339 HIS A N 1
ATOM 2758 C CA . HIS A 1 339 ? -13.970 -17.532 10.128 1.00 43.78 339 HIS A CA 1
ATOM 2759 C C . HIS A 1 339 ? -15.111 -16.968 9.251 1.00 43.78 339 HIS A C 1
ATOM 2761 O O . HIS A 1 339 ? -14.861 -16.149 8.371 1.00 43.78 339 HIS A O 1
ATOM 2767 N N . SER A 1 340 ? -16.370 -17.372 9.466 1.00 50.12 340 SER A N 1
ATOM 2768 C CA . SER A 1 340 ? -17.497 -16.922 8.627 1.00 50.12 340 SER A CA 1
ATOM 2769 C C . SER A 1 340 ? -17.942 -15.497 8.950 1.00 50.12 340 SER A C 1
ATOM 2771 O O . SER A 1 340 ? -18.334 -14.771 8.049 1.00 50.12 340 SER A O 1
ATOM 2773 N N . TYR A 1 341 ? -17.826 -15.060 10.208 1.00 45.38 341 TYR A N 1
ATOM 2774 C CA . TYR A 1 341 ? -18.272 -13.733 10.633 1.00 45.38 341 TYR A CA 1
ATOM 2775 C C . TYR A 1 341 ? -17.397 -12.627 10.036 1.00 45.38 341 TYR A C 1
ATOM 2777 O O . TYR A 1 341 ? -17.912 -11.706 9.405 1.00 45.38 341 TYR A O 1
ATOM 2785 N N . TRP A 1 342 ? -16.072 -12.744 10.165 1.00 44.84 342 TRP A N 1
ATOM 2786 C CA . TRP A 1 342 ? -15.146 -11.776 9.572 1.00 44.84 342 TRP A CA 1
ATOM 2787 C C . TRP A 1 342 ? -15.208 -11.807 8.041 1.00 44.84 342 TRP A C 1
ATOM 2789 O O . TRP A 1 342 ? -15.229 -10.757 7.399 1.00 44.84 342 TRP A O 1
ATOM 2799 N N . LYS A 1 343 ? -15.348 -12.997 7.447 1.00 48.47 343 LYS A N 1
ATOM 2800 C CA . LYS A 1 343 ? -15.522 -13.159 5.999 1.00 48.47 343 LYS A CA 1
ATOM 2801 C C . LYS A 1 343 ? -16.832 -12.551 5.482 1.00 48.47 343 LYS A C 1
ATOM 2803 O O . LYS A 1 343 ? -16.818 -11.957 4.407 1.00 48.47 343 LYS A O 1
ATOM 2808 N N . ASP A 1 344 ? -17.939 -12.675 6.213 1.00 51.09 344 ASP A N 1
ATOM 2809 C CA . ASP A 1 344 ? -19.241 -12.089 5.857 1.00 51.09 344 ASP A CA 1
ATOM 2810 C C . ASP A 1 344 ? -19.229 -10.559 6.040 1.00 51.09 344 ASP A C 1
ATOM 2812 O O . ASP A 1 344 ? -19.829 -9.830 5.255 1.00 51.09 344 ASP A O 1
ATOM 2816 N N . MET A 1 345 ? -18.505 -10.053 7.039 1.00 43.44 345 MET A N 1
ATOM 2817 C CA . MET A 1 345 ? -18.470 -8.629 7.380 1.00 43.44 345 MET A CA 1
ATOM 2818 C C . MET A 1 345 ? -17.549 -7.791 6.474 1.00 43.44 345 MET A C 1
ATOM 2820 O O . MET A 1 345 ? -17.808 -6.607 6.264 1.00 43.44 345 MET A O 1
ATOM 2824 N N . PHE A 1 346 ? -16.496 -8.393 5.908 1.00 43.34 346 PHE A N 1
ATOM 2825 C CA . PHE A 1 346 ? -15.615 -7.750 4.922 1.00 43.34 346 PHE A CA 1
ATOM 2826 C C . PHE A 1 346 ? -16.007 -8.032 3.460 1.00 43.34 346 PHE A C 1
ATOM 2828 O O . PHE A 1 346 ? -15.325 -7.570 2.542 1.00 43.34 346 PHE A O 1
ATOM 2835 N N . GLN A 1 347 ? -17.093 -8.773 3.216 1.00 45.69 347 GLN A N 1
ATOM 2836 C CA . GLN A 1 347 ? -17.697 -8.876 1.888 1.00 45.69 347 GLN A CA 1
ATOM 2837 C C . GLN A 1 347 ? -18.521 -7.614 1.608 1.00 45.69 347 GLN A C 1
ATOM 2839 O O . GLN A 1 347 ? -19.653 -7.452 2.064 1.00 45.69 347 GLN A O 1
ATOM 2844 N N . VAL A 1 348 ? -17.931 -6.697 0.841 1.00 39.31 348 VAL A N 1
ATOM 2845 C CA . VAL A 1 348 ? -18.606 -5.510 0.307 1.00 39.31 348 VAL A CA 1
ATOM 2846 C C . VAL A 1 348 ? -19.734 -5.984 -0.616 1.00 39.31 348 VAL A C 1
ATOM 2848 O O . VAL A 1 348 ? -19.472 -6.451 -1.719 1.00 39.31 348 VAL A O 1
ATOM 2851 N N . GLY A 1 349 ? -20.988 -5.923 -0.161 1.00 35.72 349 GLY A N 1
ATOM 2852 C CA . GLY A 1 349 ? -22.134 -6.269 -1.014 1.00 35.72 349 GLY A CA 1
ATOM 2853 C C . GLY A 1 349 ? -23.462 -6.552 -0.313 1.00 35.72 349 GLY A C 1
ATOM 2854 O O . GLY A 1 349 ? -24.503 -6.479 -0.957 1.00 35.72 349 GLY A O 1
ATOM 2855 N N . LYS A 1 350 ? -23.477 -6.832 0.995 1.00 32.50 350 LYS A N 1
ATOM 2856 C CA . LYS A 1 350 ? -24.730 -6.976 1.759 1.00 32.50 350 LYS A CA 1
ATOM 2857 C C . LYS A 1 350 ? -24.685 -6.142 3.032 1.00 32.50 350 LYS A C 1
ATOM 2859 O O . LYS A 1 350 ? -24.532 -6.655 4.135 1.00 32.50 350 LYS A O 1
ATOM 2864 N N . LEU A 1 351 ? -24.812 -4.829 2.861 1.00 34.41 351 LEU A N 1
ATOM 2865 C CA . LEU A 1 351 ? -25.161 -3.940 3.966 1.00 34.41 351 LEU A CA 1
ATOM 2866 C C . LEU A 1 351 ? -26.530 -4.370 4.529 1.00 34.41 351 LEU A C 1
ATOM 2868 O O . LEU A 1 351 ? -27.461 -4.573 3.746 1.00 34.41 351 LEU A O 1
ATOM 2872 N N . PRO A 1 352 ? -26.711 -4.467 5.856 1.00 30.91 352 PRO A N 1
ATOM 2873 C CA . PRO A 1 352 ? -28.034 -4.288 6.425 1.00 30.91 352 PRO A CA 1
ATOM 2874 C C . PRO A 1 352 ? -28.480 -2.862 6.089 1.00 30.91 352 PRO A C 1
ATOM 2876 O O . PRO A 1 352 ? -27.749 -1.905 6.345 1.00 30.91 352 PRO A O 1
ATOM 2879 N N . THR A 1 353 ? -29.654 -2.730 5.478 1.00 27.48 353 THR A N 1
ATOM 2880 C CA . THR A 1 353 ? -30.261 -1.452 5.090 1.00 27.48 353 THR A CA 1
ATOM 2881 C C . THR A 1 353 ? -30.218 -0.456 6.260 1.00 27.48 353 THR A C 1
ATOM 2883 O O . THR A 1 353 ? -30.508 -0.863 7.393 1.00 27.48 353 THR A O 1
ATOM 2886 N N . PRO A 1 354 ? -29.888 0.832 6.033 1.00 27.86 354 PRO A N 1
ATOM 2887 C CA . PRO A 1 354 ?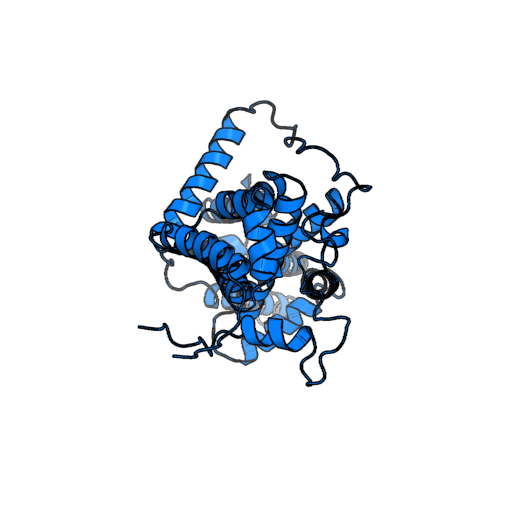 -29.973 1.841 7.080 1.00 27.86 354 PRO A CA 1
ATOM 2888 C C . PRO A 1 354 ? -31.411 1.883 7.597 1.00 27.86 354 PRO A C 1
ATOM 2890 O O . PRO A 1 354 ? -32.356 2.018 6.821 1.00 27.86 354 PRO A O 1
ATOM 2893 N N . LEU A 1 355 ? -31.577 1.703 8.905 1.00 29.08 355 LEU A N 1
ATOM 2894 C CA . LEU A 1 355 ? -32.870 1.840 9.562 1.00 29.08 355 LEU A CA 1
ATOM 2895 C C . LEU A 1 355 ? -33.250 3.327 9.547 1.00 29.08 355 LEU A C 1
ATOM 2897 O O . LEU A 1 355 ? -32.587 4.118 10.220 1.00 29.08 355 LEU A O 1
ATOM 2901 N N . GLN A 1 356 ? -34.278 3.672 8.766 1.00 29.12 356 GLN A N 1
ATOM 2902 C CA . GLN A 1 356 ? -35.112 4.851 9.013 1.00 29.12 356 GLN A CA 1
ATOM 2903 C C . GLN A 1 356 ? -35.899 4.667 10.312 1.00 29.12 356 GLN A C 1
ATOM 2905 O O . GLN A 1 356 ? -36.303 3.510 10.600 1.00 29.12 356 GLN A O 1
#

pLDDT: mean 79.48, std 20.01, range [24.05, 98.25]

Radius of gyration: 23.64 Å; chains: 1; bounding box: 63×46×70 Å

Foldseek 3Di:
DDDDDDDDPVLVVLVCVLVVVVVVPPDLQQDDLLVVLCCCQVPVSLLVNLLPDPVSVLVVVVSLLSVLVLLLCLLLQLLLQLLLLDDLVQLLDLVCVVPVVPGDPSSVSNVVSLVLNLVLLCCCLQVDPLLSNLVSLLSLLSSLVVCLVVLVVQSSLSSLVSSVVCCVFAVSLVLDDPVSVVSNVVSVLQNDCPPPSVVVVVSQVVVVVVVDAQRADHVVSLSVVLVVLLVVCPPNSPPALVVDDPPDPSNVSNVVNVVSSVSNVVSRDPDRDDDDPSSVVVSVVSVVVVVVVVVVCPVPDDPPPRPGYDPPVDRNPSVPCSSVHPVQPDDDPDDDHPVVVVVVSSPPDDDPPPDD